Protein AF-A0A8H3VC50-F1 (afdb_monomer)

Solvent-accessible surface area (backbone atoms only — not comparable to full-atom values): 16256 Å² total; per-residue (Å²): 137,80,89,84,83,90,86,78,99,73,86,76,85,86,79,83,81,81,79,79,79,77,79,76,81,84,76,75,84,77,82,78,78,83,77,83,80,79,84,79,83,76,79,88,78,81,87,76,84,85,79,88,74,85,76,79,79,78,84,73,76,78,75,78,74,69,83,77,76,70,55,72,66,60,51,52,55,56,60,67,72,52,58,66,74,56,51,55,46,41,73,77,53,50,57,88,43,66,27,42,68,50,88,70,75,79,75,78,79,88,63,86,79,54,75,68,57,53,62,44,51,71,39,70,86,68,40,68,74,51,43,57,68,44,67,46,65,32,80,85,79,64,48,74,41,78,30,84,39,50,78,64,57,45,40,53,51,45,52,53,23,52,77,71,70,48,44,83,57,46,54,63,52,88,69,41,67,66,56,46,48,53,51,41,69,77,61,53,55,76,50,90,34,78,10,80,94,45,68,66,85,67,55,75,61,73,72,40,45,66,64,53,51,50,54,52,54,51,49,61,70,48,41,64,61,51,51,52,54,40,53,76,52,55,76,55,81,72,63,83,86,69,88,131

Radius of gyration: 37.79 Å; Cα contacts (8 Å, |Δi|>4): 128; chains: 1; bounding box: 73×120×92 Å

Structure (mmCIF, N/CA/C/O backbone):
data_AF-A0A8H3VC50-F1
#
_entry.id   AF-A0A8H3VC50-F1
#
loop_
_atom_site.group_PDB
_atom_site.id
_atom_site.type_symbol
_atom_site.label_atom_id
_atom_site.label_alt_id
_atom_site.label_comp_id
_atom_site.label_asym_id
_atom_site.label_entity_id
_atom_site.label_seq_id
_atom_site.pdbx_PDB_ins_code
_atom_site.Cartn_x
_atom_site.Cartn_y
_atom_site.Cartn_z
_atom_site.occupancy
_atom_site.B_iso_or_equiv
_atom_site.auth_seq_id
_atom_site.auth_comp_id
_atom_site.auth_asym_id
_atom_site.auth_atom_id
_atom_site.pdbx_PDB_model_num
ATOM 1 N N . MET A 1 1 ? -1.953 65.653 3.780 1.00 40.75 1 MET A N 1
ATOM 2 C CA . MET A 1 1 ? -2.531 65.619 2.421 1.00 40.75 1 MET A CA 1
ATOM 3 C C . MET A 1 1 ? -2.673 64.154 2.042 1.00 40.75 1 MET A C 1
ATOM 5 O O . MET A 1 1 ? -1.668 63.496 1.842 1.00 40.75 1 MET A O 1
ATOM 9 N N . SER A 1 2 ? -3.809 63.562 2.409 1.00 39.81 2 SER A N 1
ATOM 10 C CA . SER A 1 2 ? -4.943 63.260 1.506 1.00 39.81 2 SER A CA 1
ATOM 11 C C . SER A 1 2 ? -4.786 61.836 0.957 1.00 39.81 2 SER A C 1
ATOM 13 O O . SER A 1 2 ? -3.839 61.562 0.239 1.00 39.81 2 SER A O 1
ATOM 15 N N . ALA A 1 3 ? -5.513 60.873 1.539 1.00 37.19 3 ALA A N 1
ATOM 16 C CA . ALA A 1 3 ? -6.771 60.315 1.005 1.00 37.19 3 ALA A CA 1
ATOM 17 C C . ALA A 1 3 ? -6.497 59.430 -0.227 1.00 37.19 3 ALA A C 1
ATOM 19 O O . ALA A 1 3 ? -5.948 59.905 -1.208 1.00 37.19 3 ALA A O 1
ATOM 20 N N . ILE A 1 4 ? -6.715 58.112 -0.160 1.00 47.81 4 ILE A N 1
ATOM 21 C CA . ILE A 1 4 ? -7.950 57.399 -0.560 1.00 47.81 4 ILE A CA 1
ATOM 22 C C . ILE A 1 4 ? -7.932 56.045 0.196 1.00 47.81 4 ILE A C 1
ATOM 24 O O . ILE A 1 4 ? -6.969 55.296 0.079 1.00 47.81 4 ILE A O 1
ATOM 28 N N . ALA A 1 5 ? -8.793 55.742 1.173 1.00 42.47 5 ALA A N 1
ATOM 29 C CA . ALA A 1 5 ? -10.243 55.511 1.132 1.00 42.47 5 ALA A CA 1
ATOM 30 C C . ALA A 1 5 ? -10.679 54.263 0.325 1.00 42.47 5 ALA A C 1
ATOM 32 O O . ALA A 1 5 ? -10.792 54.289 -0.890 1.00 42.47 5 ALA A O 1
ATOM 33 N N . ALA A 1 6 ? -10.977 53.197 1.077 1.00 40.06 6 ALA A N 1
ATOM 34 C CA . ALA A 1 6 ? -12.159 52.338 0.948 1.00 40.06 6 ALA A CA 1
ATOM 35 C C . ALA A 1 6 ? -12.555 51.754 -0.430 1.00 40.06 6 ALA A C 1
ATOM 37 O O . ALA A 1 6 ? -13.295 52.364 -1.190 1.00 40.06 6 ALA A O 1
ATOM 38 N N . ALA A 1 7 ? -12.222 50.478 -0.638 1.00 44.47 7 ALA A N 1
ATOM 39 C CA . ALA A 1 7 ? -12.999 49.473 -1.380 1.00 44.47 7 ALA A CA 1
ATOM 40 C C . ALA A 1 7 ? -12.363 48.107 -1.044 1.00 44.47 7 ALA A C 1
ATOM 42 O O . ALA A 1 7 ? -11.148 48.001 -1.010 1.00 44.47 7 ALA A O 1
ATOM 43 N N . SER A 1 8 ? -13.022 47.000 -0.731 1.00 46.00 8 SER A N 1
ATOM 44 C CA . SER A 1 8 ? -14.422 46.627 -0.746 1.00 46.00 8 SER A CA 1
ATOM 45 C C . SER A 1 8 ? -14.549 45.462 0.246 1.00 46.00 8 SER A C 1
ATOM 47 O O . SER A 1 8 ? -13.957 44.399 0.053 1.00 46.00 8 SER A O 1
ATOM 49 N N . ARG A 1 9 ? -15.260 45.678 1.357 1.00 49.81 9 ARG A N 1
ATOM 50 C CA . ARG A 1 9 ? -15.757 44.601 2.221 1.00 49.81 9 ARG A CA 1
ATOM 51 C C . ARG A 1 9 ? -17.142 44.230 1.708 1.00 49.81 9 ARG A C 1
ATOM 53 O O . ARG A 1 9 ? -18.112 44.588 2.345 1.00 49.81 9 ARG A O 1
ATOM 60 N N . ASP A 1 10 ? -17.225 43.565 0.564 1.00 41.38 10 ASP A N 1
ATOM 61 C CA . ASP A 1 10 ? -18.475 42.963 0.093 1.00 41.38 10 ASP A CA 1
ATOM 62 C C . ASP A 1 10 ? -18.178 41.874 -0.942 1.00 41.38 10 ASP A C 1
ATOM 64 O O . ASP A 1 10 ? -18.295 42.044 -2.150 1.00 41.38 10 ASP A O 1
ATOM 68 N N . ALA A 1 11 ? -17.789 40.706 -0.436 1.00 40.88 11 ALA A N 1
ATOM 69 C CA . ALA A 1 11 ? -18.014 39.436 -1.120 1.00 40.88 11 ALA A CA 1
ATOM 70 C C . ALA A 1 11 ? -18.949 38.596 -0.243 1.00 40.88 11 ALA A C 1
ATOM 72 O O . ALA A 1 11 ? -18.628 37.509 0.244 1.00 40.88 11 ALA A O 1
ATOM 73 N N . LEU A 1 12 ? -20.124 39.168 0.019 1.00 42.44 12 LEU A N 1
ATOM 74 C CA . LEU A 1 12 ? -21.273 38.444 0.520 1.00 42.44 12 LEU A CA 1
ATOM 75 C C . LEU A 1 12 ? -21.670 37.376 -0.512 1.00 42.44 12 LEU A C 1
ATOM 77 O O . LEU A 1 12 ? -22.134 37.663 -1.607 1.00 42.44 12 LEU A O 1
ATOM 81 N N . ARG A 1 13 ? -21.592 36.124 -0.058 1.00 51.62 13 ARG A N 1
ATOM 82 C CA . ARG A 1 13 ? -22.785 35.274 0.029 1.00 51.62 13 ARG A CA 1
ATOM 83 C C . ARG A 1 13 ? -23.424 34.916 -1.320 1.00 51.62 13 ARG A C 1
ATOM 85 O O . ARG A 1 13 ? -24.539 35.329 -1.596 1.00 51.62 13 ARG A O 1
ATOM 92 N N . CYS A 1 14 ? -22.788 34.030 -2.083 1.00 46.25 14 CYS A N 1
ATOM 93 C CA . CYS A 1 14 ? -23.471 33.215 -3.096 1.00 46.25 14 CYS A CA 1
ATOM 94 C C . CYS A 1 14 ? -22.710 31.906 -3.349 1.00 46.25 14 CYS A C 1
ATOM 96 O O . CYS A 1 14 ? -21.930 31.806 -4.283 1.00 46.25 14 CYS A O 1
ATOM 98 N N . LEU A 1 15 ? -22.954 30.884 -2.527 1.00 44.03 15 LEU A N 1
ATOM 99 C CA . LEU A 1 15 ? -22.818 29.487 -2.946 1.00 44.03 15 LEU A CA 1
ATOM 100 C C . LEU A 1 15 ? -23.862 28.676 -2.181 1.00 44.03 15 LEU A C 1
ATOM 102 O O . LEU A 1 15 ? -23.751 28.395 -0.986 1.00 44.03 15 LEU A O 1
ATOM 106 N N . LYS A 1 16 ? -24.955 28.440 -2.905 1.00 45.12 16 LYS A N 1
ATOM 107 C CA . LYS A 1 16 ? -26.112 27.632 -2.543 1.00 45.12 16 LYS A CA 1
ATOM 108 C C . LYS A 1 16 ? -25.651 26.289 -1.975 1.00 45.12 16 LYS A C 1
ATOM 110 O O . LYS A 1 16 ? -24.885 25.562 -2.596 1.00 45.12 16 LYS A O 1
ATOM 115 N N . LYS A 1 17 ? -26.147 25.971 -0.779 1.00 43.62 17 LYS A N 1
ATOM 116 C CA . LYS A 1 17 ? -26.178 24.608 -0.252 1.00 43.62 17 LYS A CA 1
ATOM 117 C C . LYS A 1 17 ? -27.210 23.833 -1.062 1.00 43.62 17 LYS A C 1
ATOM 119 O O . LYS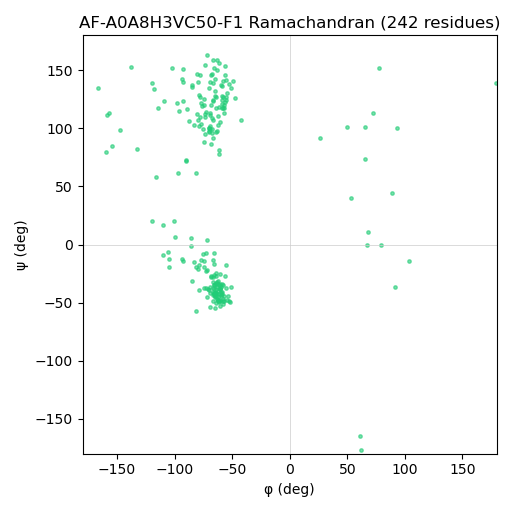 A 1 17 ? -28.405 23.953 -0.798 1.00 43.62 17 LYS A O 1
ATOM 124 N N . ASP A 1 18 ? -26.751 23.040 -2.019 1.00 46.09 18 ASP A N 1
ATOM 125 C CA . ASP A 1 18 ? -27.592 22.036 -2.655 1.00 46.09 18 ASP A CA 1
ATOM 126 C C . ASP A 1 18 ? -27.880 20.931 -1.636 1.00 46.09 18 ASP A C 1
ATOM 128 O O . ASP A 1 18 ? -27.046 20.081 -1.314 1.00 46.09 18 ASP A O 1
ATOM 132 N N . HIS A 1 19 ? -29.083 20.989 -1.070 1.00 47.38 19 HIS A N 1
ATOM 133 C CA . HIS A 1 19 ? -29.661 19.925 -0.269 1.00 47.38 19 HIS A CA 1
ATOM 134 C C . HIS A 1 19 ? -29.932 18.711 -1.168 1.00 47.38 19 HIS A C 1
ATOM 136 O O . HIS A 1 19 ? -31.009 18.569 -1.742 1.00 47.38 19 HIS A O 1
ATOM 142 N N . TRP A 1 20 ? -28.968 17.796 -1.257 1.00 43.03 20 TRP A N 1
ATOM 143 C CA . TRP A 1 20 ? -29.220 16.449 -1.760 1.00 43.03 20 TRP A CA 1
ATOM 144 C C . TRP A 1 20 ? -30.061 15.689 -0.731 1.00 43.03 20 TRP A C 1
ATOM 146 O O . TRP A 1 20 ? -29.560 15.144 0.253 1.00 43.03 20 TRP A O 1
ATOM 156 N N . THR A 1 21 ? -31.374 15.672 -0.946 1.00 49.09 21 THR A N 1
ATOM 157 C CA . THR A 1 21 ? -32.287 14.772 -0.243 1.00 49.09 21 THR A CA 1
ATOM 158 C C . THR A 1 21 ? -32.095 13.362 -0.795 1.00 49.09 21 THR A C 1
ATOM 160 O O . THR A 1 21 ? -32.673 12.967 -1.803 1.00 49.09 21 THR A O 1
ATOM 163 N N . VAL A 1 22 ? -31.258 12.571 -0.123 1.00 49.50 22 VAL A N 1
ATOM 164 C CA . VAL A 1 22 ? -31.191 11.125 -0.354 1.00 49.50 22 VAL A CA 1
ATOM 165 C C . VAL A 1 22 ? -32.509 10.523 0.134 1.00 49.50 22 VAL A C 1
ATOM 167 O O . VAL A 1 22 ? -32.715 10.321 1.333 1.00 49.50 22 VAL A O 1
ATOM 170 N N . ARG A 1 23 ? -33.428 10.258 -0.801 1.00 47.03 23 ARG A N 1
ATOM 171 C CA . ARG A 1 23 ? -34.587 9.393 -0.564 1.00 47.03 23 ARG A CA 1
ATOM 172 C C . ARG A 1 23 ? -34.060 8.031 -0.108 1.00 47.03 23 ARG A C 1
ATOM 174 O O . ARG A 1 23 ? -33.383 7.339 -0.863 1.00 47.03 23 ARG A O 1
ATOM 181 N N . LYS A 1 24 ? -34.333 7.664 1.145 1.00 48.34 24 LYS A N 1
ATOM 182 C CA . LYS A 1 24 ? -34.040 6.324 1.664 1.00 48.34 24 LYS A CA 1
ATOM 183 C C . LYS A 1 24 ? -34.890 5.3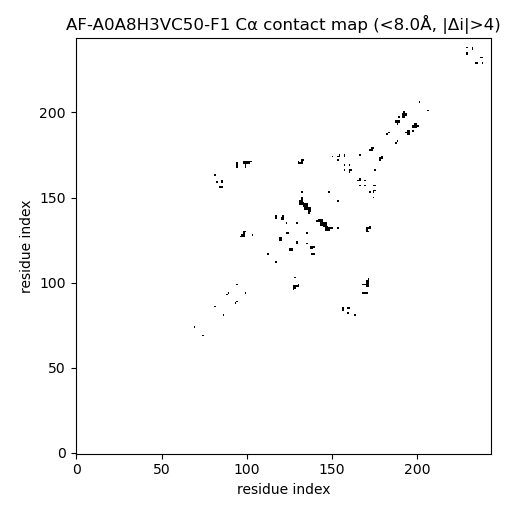10 0.885 1.00 48.34 24 LYS A C 1
ATOM 185 O O . LYS A 1 24 ? -36.105 5.499 0.840 1.00 48.34 24 LYS A O 1
ATOM 190 N N . PRO A 1 25 ? -34.313 4.249 0.297 1.00 53.97 25 PRO A N 1
ATOM 191 C CA . PRO A 1 25 ? -35.119 3.157 -0.223 1.00 53.97 25 PRO A CA 1
ATOM 192 C C . PRO A 1 25 ? -35.832 2.465 0.945 1.00 53.97 25 PRO A C 1
ATOM 194 O O . PRO A 1 25 ? -35.207 2.093 1.942 1.00 53.97 25 PRO A O 1
ATOM 197 N N . VAL A 1 26 ? -37.151 2.319 0.826 1.00 55.25 26 VAL A N 1
ATOM 198 C CA . VAL A 1 26 ? -37.963 1.469 1.699 1.00 55.25 26 VAL A CA 1
ATOM 199 C C . VAL A 1 26 ? -37.585 0.026 1.375 1.00 55.25 26 VAL A C 1
ATOM 201 O O . VAL A 1 26 ? -37.999 -0.528 0.362 1.00 55.25 26 VAL A O 1
ATOM 204 N N . ILE A 1 27 ? -36.725 -0.561 2.203 1.00 51.16 27 ILE A N 1
ATOM 205 C CA . ILE A 1 27 ? -36.380 -1.979 2.126 1.00 51.16 27 ILE A CA 1
ATOM 206 C C . ILE A 1 27 ? -37.534 -2.741 2.782 1.00 51.16 27 ILE A C 1
ATOM 208 O O . ILE A 1 27 ? -37.650 -2.764 4.008 1.00 51.16 27 ILE A O 1
ATOM 212 N N . SER A 1 28 ? -38.405 -3.332 1.962 1.00 56.00 28 SER A N 1
ATOM 213 C CA . SER A 1 28 ? -39.367 -4.340 2.420 1.00 56.00 28 SER A CA 1
ATOM 214 C C . SER A 1 28 ? -38.616 -5.518 3.054 1.00 56.00 28 SER A C 1
ATOM 216 O O . SER A 1 28 ? -37.617 -5.971 2.484 1.00 56.00 28 SER A O 1
ATOM 218 N N . PRO A 1 29 ? -39.068 -6.056 4.199 1.00 51.53 29 PRO A N 1
ATOM 219 C CA . PRO A 1 29 ? -38.459 -7.239 4.785 1.00 51.53 29 PRO A CA 1
ATOM 220 C C . PRO A 1 29 ? -38.730 -8.445 3.879 1.00 51.53 29 PRO A C 1
ATOM 222 O O . PRO A 1 29 ? -39.854 -8.938 3.785 1.00 51.53 29 PRO A O 1
ATOM 225 N N . ALA A 1 30 ? -37.684 -8.921 3.201 1.00 49.44 30 ALA A N 1
ATOM 226 C CA . ALA A 1 30 ? -37.704 -10.216 2.540 1.00 49.44 30 ALA A CA 1
ATOM 227 C C . ALA A 1 30 ? -38.013 -11.294 3.588 1.00 49.44 30 ALA A C 1
ATOM 229 O O . ALA A 1 30 ? -37.379 -11.369 4.641 1.00 49.44 30 ALA A O 1
ATOM 230 N N . ARG A 1 31 ? -39.026 -12.106 3.302 1.00 49.44 31 ARG A N 1
ATOM 231 C CA . ARG A 1 31 ? -39.483 -13.221 4.125 1.00 49.44 31 ARG A CA 1
ATOM 232 C C . ARG A 1 31 ? -38.474 -14.365 3.960 1.00 49.44 31 ARG A C 1
ATOM 234 O O . ARG A 1 31 ? -38.494 -15.061 2.952 1.00 49.44 31 ARG A O 1
ATOM 241 N N . TRP A 1 32 ? -37.556 -14.530 4.911 1.00 43.19 32 TRP A N 1
ATOM 242 C CA . TRP A 1 32 ? -36.643 -15.676 4.929 1.00 43.19 32 TRP A CA 1
ATOM 243 C C . TRP A 1 32 ? -37.409 -16.896 5.440 1.00 43.19 32 TRP A C 1
ATOM 245 O O . TRP A 1 32 ? -37.686 -17.016 6.630 1.00 43.19 32 TRP A O 1
ATOM 255 N N . THR A 1 33 ? -37.783 -17.799 4.537 1.00 57.97 33 THR A N 1
ATOM 256 C CA . THR A 1 33 ? -38.213 -19.148 4.909 1.00 57.97 33 THR A CA 1
ATOM 257 C C . THR A 1 33 ? -37.006 -19.904 5.452 1.00 57.97 33 THR A C 1
ATOM 259 O O . THR A 1 33 ? -36.002 -20.063 4.754 1.00 57.97 33 THR A O 1
ATOM 262 N N . ALA A 1 34 ? -37.100 -20.348 6.704 1.00 45.16 34 ALA A N 1
ATOM 263 C CA . ALA A 1 34 ? -36.104 -21.181 7.356 1.00 45.16 34 ALA A CA 1
ATOM 264 C C . ALA A 1 34 ? -35.868 -22.466 6.543 1.00 45.16 34 ALA A C 1
ATOM 266 O O . ALA A 1 34 ? -36.777 -23.277 6.376 1.00 45.16 34 ALA A O 1
ATOM 267 N N . ARG A 1 35 ? -34.644 -22.664 6.040 1.00 48.56 35 ARG A N 1
ATOM 268 C CA . ARG A 1 35 ? -34.173 -24.000 5.660 1.00 48.56 35 ARG A CA 1
ATOM 269 C C . ARG A 1 35 ? -33.720 -24.699 6.934 1.00 48.56 35 ARG A C 1
ATOM 271 O O . ARG A 1 35 ? -32.735 -24.285 7.541 1.00 48.56 35 ARG A O 1
ATOM 278 N N . SER A 1 36 ? -34.451 -25.739 7.324 1.00 46.19 36 SER A N 1
ATOM 279 C CA . SER A 1 36 ? -34.016 -26.705 8.329 1.00 46.19 36 SER A CA 1
ATOM 280 C C . SER A 1 36 ? -32.687 -27.324 7.904 1.00 46.19 36 SER A C 1
ATOM 282 O O . SER A 1 36 ? -32.584 -27.942 6.847 1.00 46.19 36 SER A O 1
ATOM 284 N N . ILE A 1 37 ? -31.670 -27.149 8.739 1.00 44.84 37 ILE A N 1
ATOM 285 C CA . ILE A 1 37 ? -30.430 -27.919 8.693 1.00 44.84 37 ILE A CA 1
ATOM 286 C C . ILE A 1 37 ? -30.704 -29.262 9.368 1.00 44.84 37 ILE A C 1
ATOM 288 O O . ILE A 1 37 ? -30.889 -29.329 10.580 1.00 44.84 37 ILE A O 1
ATOM 292 N N . ALA A 1 38 ? -30.785 -30.323 8.569 1.00 39.88 38 ALA A N 1
ATOM 293 C CA . ALA A 1 38 ? -30.823 -31.687 9.071 1.00 39.88 38 ALA A CA 1
ATOM 294 C C . ALA A 1 38 ? -29.427 -32.062 9.593 1.00 39.88 38 ALA A C 1
ATOM 296 O O . ALA A 1 38 ? -28.464 -32.145 8.831 1.00 39.88 38 ALA A O 1
ATOM 297 N N . THR A 1 39 ? -29.318 -32.273 10.902 1.00 46.12 39 THR A N 1
ATOM 298 C CA . THR A 1 39 ? -28.149 -32.873 11.545 1.00 46.12 39 THR A CA 1
ATOM 299 C C . THR A 1 39 ? -28.097 -34.351 11.166 1.00 46.12 39 THR A C 1
ATOM 301 O O . THR A 1 39 ? -28.834 -35.162 11.717 1.00 46.12 39 THR A O 1
ATOM 304 N N . THR A 1 40 ? -27.251 -34.707 10.199 1.00 48.53 40 THR A N 1
ATOM 305 C CA . THR A 1 40 ? -26.889 -36.109 9.952 1.00 48.53 40 THR A CA 1
ATOM 306 C C . THR A 1 40 ? -25.772 -36.486 10.916 1.00 48.53 40 THR A C 1
ATOM 308 O O . THR A 1 40 ? -24.621 -36.087 10.748 1.00 48.53 40 THR A O 1
ATOM 311 N N . THR A 1 41 ? -26.145 -37.221 11.958 1.00 49.09 41 THR A N 1
ATOM 312 C CA . THR A 1 41 ? -25.237 -37.950 12.845 1.00 49.09 41 THR A CA 1
ATOM 313 C C . THR A 1 41 ? -24.632 -39.110 12.058 1.00 49.09 41 THR A C 1
ATOM 315 O O . THR A 1 41 ? -25.350 -40.027 11.665 1.00 49.09 41 THR A O 1
ATOM 318 N N . LEU A 1 42 ? -23.324 -39.064 11.805 1.00 56.19 42 LEU A N 1
ATOM 319 C CA . LEU A 1 42 ? -22.575 -40.189 11.244 1.00 56.19 42 LEU A CA 1
ATOM 320 C C . LEU A 1 42 ? -22.139 -41.138 12.377 1.00 56.19 42 LEU A C 1
ATOM 322 O O . LEU A 1 42 ? -21.690 -40.649 13.418 1.00 56.19 42 LEU A O 1
ATOM 326 N N . PRO A 1 43 ? -22.255 -42.467 12.204 1.00 66.12 43 PRO A N 1
ATOM 327 C CA . PRO A 1 43 ? -21.762 -43.437 13.176 1.00 66.12 43 PRO A CA 1
ATOM 328 C C . PRO A 1 43 ? -20.222 -43.537 13.155 1.00 66.12 43 PRO A C 1
ATOM 330 O O . PRO A 1 43 ? -19.599 -43.263 12.125 1.00 66.12 43 PRO A O 1
ATOM 333 N N . PRO A 1 44 ? -19.592 -43.945 14.273 1.00 53.66 44 PRO A N 1
ATOM 334 C CA . PRO A 1 44 ? -18.149 -44.131 14.351 1.00 53.66 44 PRO A CA 1
ATOM 335 C C . PRO A 1 44 ? -17.738 -45.405 13.599 1.00 53.66 44 PRO A C 1
ATOM 337 O O . PRO A 1 44 ? -18.076 -46.514 14.002 1.00 53.66 44 PRO A O 1
ATOM 340 N N . SER A 1 45 ? -17.013 -45.229 12.494 1.00 51.94 45 SER A N 1
ATOM 341 C CA . SER A 1 45 ? -16.378 -46.316 11.746 1.00 51.94 45 SER A CA 1
ATOM 342 C C . SER A 1 45 ? -15.151 -46.819 12.499 1.00 51.94 45 SER A C 1
ATOM 344 O O . SER A 1 45 ? -14.241 -46.052 12.811 1.00 51.94 45 SER A O 1
ATOM 346 N N . GLU A 1 46 ? -15.151 -48.122 12.751 1.00 47.59 46 GLU A N 1
ATOM 347 C CA . GLU A 1 46 ? -14.098 -48.910 13.376 1.00 47.59 46 GLU A CA 1
ATOM 348 C C . GLU A 1 46 ? -12.726 -48.696 12.723 1.00 47.59 46 GLU A C 1
ATOM 350 O O . GLU A 1 46 ? -12.565 -48.713 11.502 1.00 47.59 46 GLU A O 1
ATOM 355 N N . PHE A 1 47 ? -11.721 -48.524 13.577 1.00 48.50 47 PHE A N 1
ATOM 356 C CA . PHE A 1 47 ? -10.309 -48.525 13.225 1.00 48.50 47 PHE A CA 1
ATOM 357 C C . PHE A 1 47 ? -9.871 -49.986 13.044 1.00 48.50 47 PHE A C 1
ATOM 359 O O . PHE A 1 47 ? -9.787 -50.726 14.025 1.00 48.50 47 PHE A O 1
ATOM 366 N N . ARG A 1 48 ? -9.597 -50.417 11.805 1.00 49.66 48 ARG A N 1
ATOM 367 C CA . ARG A 1 48 ? -8.897 -51.686 11.541 1.00 49.66 48 ARG A CA 1
ATOM 368 C C . ARG A 1 48 ? -7.384 -51.456 11.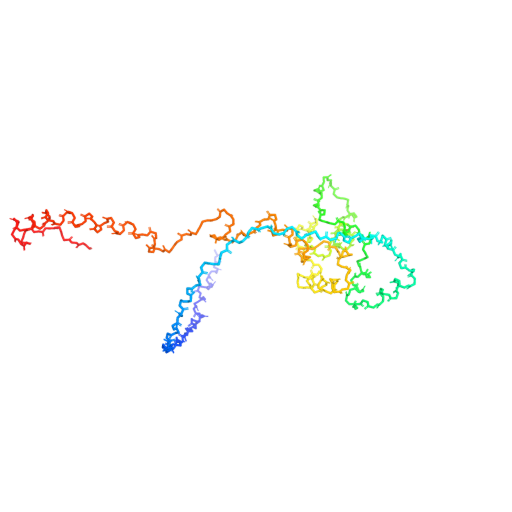427 1.00 49.66 48 ARG A C 1
ATOM 370 O O . ARG A 1 48 ? -6.979 -50.456 10.830 1.00 49.66 48 ARG A O 1
ATOM 377 N N . PRO A 1 49 ? -6.545 -52.355 11.972 1.00 51.56 49 PRO A N 1
ATOM 378 C CA . PRO A 1 49 ? -5.101 -52.194 11.981 1.00 51.56 49 PRO A CA 1
ATOM 379 C C . PRO A 1 49 ? -4.462 -52.708 10.681 1.00 51.56 49 PRO A C 1
ATOM 381 O O . PRO A 1 49 ? -4.801 -53.780 10.195 1.00 51.56 49 PRO A O 1
ATOM 384 N N . HIS A 1 50 ? -3.536 -51.901 10.160 1.00 53.66 50 HIS A N 1
ATOM 385 C CA . HIS A 1 50 ? -2.326 -52.226 9.387 1.00 53.66 50 HIS A CA 1
ATOM 386 C C . HIS A 1 50 ? -2.323 -53.540 8.576 1.00 53.66 50 HIS A C 1
ATOM 388 O O . HIS A 1 50 ? -1.827 -54.567 9.033 1.00 53.66 50 HIS A O 1
ATOM 394 N N . GLU A 1 51 ? -2.738 -53.452 7.311 1.00 43.25 51 GLU A N 1
ATOM 395 C CA . GLU A 1 51 ? -2.199 -54.306 6.250 1.00 43.25 51 GLU A CA 1
ATOM 396 C C . GLU A 1 51 ? -1.090 -53.541 5.522 1.00 43.25 51 GLU A C 1
ATOM 398 O O . GLU A 1 51 ? -1.296 -52.492 4.909 1.00 43.25 51 GLU A O 1
ATOM 403 N N . SER A 1 52 ? 0.122 -54.063 5.656 1.00 54.41 52 SER A N 1
ATOM 404 C CA . SER A 1 52 ? 1.322 -53.659 4.939 1.00 54.41 52 SER A CA 1
ATOM 405 C C . SER A 1 52 ? 1.156 -53.913 3.439 1.00 54.41 52 SER A C 1
ATOM 407 O O . SER A 1 52 ? 1.378 -55.026 2.964 1.00 54.41 52 SER A O 1
ATOM 409 N N . VAL A 1 53 ? 0.794 -52.873 2.688 1.00 46.41 53 VAL A N 1
ATOM 410 C CA . VAL A 1 53 ? 0.916 -52.861 1.228 1.00 46.41 53 VAL A CA 1
ATOM 411 C C . VAL A 1 53 ? 2.319 -52.372 0.890 1.00 46.41 53 VAL A C 1
ATOM 413 O O . VAL A 1 53 ? 2.640 -51.193 1.033 1.00 46.41 53 VAL A O 1
ATOM 416 N N . SER A 1 54 ? 3.170 -53.300 0.464 1.00 54.16 54 SER A N 1
ATOM 417 C CA . SER A 1 54 ? 4.441 -53.005 -0.189 1.00 54.16 54 SER A CA 1
ATOM 418 C C . SER A 1 54 ? 4.163 -52.250 -1.490 1.00 54.16 54 SER A C 1
ATOM 420 O O . SER A 1 54 ? 3.745 -52.841 -2.482 1.00 54.16 54 SER A O 1
ATOM 422 N N . ILE A 1 55 ? 4.365 -50.934 -1.475 1.00 55.72 55 ILE A N 1
ATOM 423 C CA . ILE A 1 55 ? 4.350 -50.093 -2.675 1.00 55.72 55 ILE A CA 1
ATOM 424 C C . ILE A 1 55 ? 5.694 -50.305 -3.389 1.00 55.72 55 ILE A C 1
ATOM 426 O O . ILE A 1 55 ? 6.734 -50.048 -2.775 1.00 55.72 55 ILE A O 1
ATOM 430 N N . PRO A 1 56 ? 5.726 -50.758 -4.654 1.00 51.62 56 PRO A N 1
ATOM 431 C CA . PRO A 1 56 ? 6.950 -50.742 -5.441 1.00 51.62 56 PRO A CA 1
ATOM 432 C C . PRO A 1 56 ? 7.340 -49.286 -5.701 1.00 51.62 56 PRO A C 1
ATOM 434 O O . PRO A 1 56 ? 6.538 -48.520 -6.238 1.00 51.62 56 PRO A O 1
ATOM 437 N N . LEU A 1 57 ? 8.559 -48.902 -5.311 1.00 47.06 57 LEU A N 1
ATOM 438 C CA . LEU A 1 57 ? 9.170 -47.651 -5.753 1.00 47.06 57 LEU A CA 1
ATOM 439 C C . LEU A 1 57 ? 9.172 -47.623 -7.289 1.00 47.06 57 LEU A C 1
ATOM 441 O O . LEU A 1 57 ? 9.774 -48.514 -7.894 1.00 47.06 57 LEU A O 1
ATOM 445 N N . PRO A 1 58 ? 8.595 -46.602 -7.939 1.00 50.31 58 PRO A N 1
ATOM 446 C CA . PRO A 1 58 ? 9.040 -46.258 -9.269 1.00 50.31 58 PRO A CA 1
ATOM 447 C C . PRO A 1 58 ? 10.399 -45.566 -9.113 1.00 50.31 58 PRO A C 1
ATOM 449 O O . PRO A 1 58 ? 10.494 -44.449 -8.602 1.00 50.31 58 PRO A O 1
ATOM 452 N N . GLU A 1 59 ? 11.466 -46.248 -9.529 1.00 60.34 59 GLU A N 1
ATOM 453 C CA . GLU A 1 59 ? 12.699 -45.586 -9.954 1.00 60.34 59 GLU A CA 1
ATOM 454 C C . GLU A 1 59 ? 12.361 -44.716 -11.170 1.00 60.34 59 GLU A C 1
ATOM 456 O O . GLU A 1 59 ? 12.548 -45.102 -12.325 1.00 60.34 59 GLU A O 1
ATOM 461 N N . GLU A 1 60 ? 11.817 -43.526 -10.920 1.00 50.81 60 GLU A N 1
ATOM 462 C CA . GLU A 1 60 ? 11.782 -42.487 -11.934 1.00 50.81 60 GLU A CA 1
ATOM 463 C C . GLU A 1 60 ? 13.214 -42.005 -12.135 1.00 50.81 60 GLU A C 1
ATOM 465 O O . GLU A 1 60 ? 13.762 -41.202 -11.377 1.00 50.81 60 GLU A O 1
ATOM 470 N N . ARG A 1 61 ? 13.832 -42.558 -13.183 1.00 45.75 61 ARG A N 1
ATOM 471 C CA . ARG A 1 61 ? 14.959 -41.954 -13.881 1.00 45.75 61 ARG A CA 1
ATOM 472 C C . ARG A 1 61 ? 14.672 -40.469 -14.042 1.00 45.75 61 ARG A C 1
ATOM 474 O O . ARG A 1 61 ? 13.862 -40.065 -14.872 1.00 45.75 61 ARG A O 1
ATOM 481 N N . ILE A 1 62 ? 15.387 -39.665 -13.272 1.00 53.31 62 ILE A N 1
ATOM 482 C CA . ILE A 1 62 ? 15.553 -38.250 -13.552 1.00 53.31 62 ILE A CA 1
ATOM 483 C C . ILE A 1 62 ? 16.412 -38.204 -14.818 1.00 53.31 62 ILE A C 1
ATOM 485 O O . ILE A 1 62 ? 17.641 -38.189 -14.762 1.00 53.31 62 ILE A O 1
ATOM 489 N N . GLU A 1 63 ? 15.768 -38.273 -15.982 1.00 42.56 63 GLU A N 1
ATOM 490 C CA . GLU A 1 63 ? 16.389 -37.825 -17.216 1.00 42.56 63 GLU A CA 1
ATOM 491 C C . GLU A 1 63 ? 16.610 -36.327 -17.054 1.00 42.56 63 GLU A C 1
ATOM 493 O O . GLU A 1 63 ? 15.715 -35.501 -17.218 1.00 42.56 63 GLU A O 1
ATOM 498 N N . THR A 1 64 ? 17.829 -35.982 -16.657 1.00 50.72 64 THR A N 1
ATOM 499 C CA . THR A 1 64 ? 18.377 -34.638 -16.755 1.00 50.72 64 THR A CA 1
ATOM 500 C C . THR A 1 64 ? 18.418 -34.265 -18.238 1.00 50.72 64 THR A C 1
ATOM 502 O O . THR A 1 64 ? 19.463 -34.331 -18.883 1.00 50.72 64 THR A O 1
ATOM 505 N N . THR A 1 65 ? 17.277 -33.892 -18.820 1.00 50.25 65 THR A N 1
ATOM 506 C CA . THR A 1 65 ? 17.249 -33.154 -20.079 1.00 50.25 65 THR A CA 1
ATOM 507 C C . THR A 1 65 ? 17.834 -31.782 -19.788 1.00 50.25 65 THR A C 1
ATOM 509 O O . THR A 1 65 ? 17.164 -30.891 -19.264 1.00 50.25 65 THR A O 1
ATOM 512 N N . LEU A 1 66 ? 19.129 -31.646 -20.068 1.00 51.41 66 LEU A N 1
ATOM 513 C CA . LEU A 1 66 ? 19.834 -30.372 -20.103 1.00 51.41 66 LEU A CA 1
ATOM 514 C C . LEU A 1 66 ? 19.032 -29.376 -20.961 1.00 51.41 66 LEU A C 1
ATOM 516 O O . LEU A 1 66 ? 18.486 -29.776 -21.994 1.00 51.41 66 LEU A O 1
ATOM 520 N N . PRO A 1 67 ? 18.952 -28.090 -20.575 1.00 56.78 67 PRO A N 1
ATOM 521 C CA . PRO A 1 67 ? 18.257 -27.093 -21.373 1.00 56.78 67 PRO A CA 1
ATOM 522 C C . PRO A 1 67 ? 18.960 -26.981 -22.727 1.00 56.78 67 PRO A C 1
ATOM 524 O O . PRO A 1 67 ? 20.088 -26.495 -22.818 1.00 56.78 67 PRO A O 1
ATOM 527 N N . VAL A 1 68 ? 18.298 -27.446 -23.786 1.00 60.03 68 VAL A N 1
ATOM 528 C CA . VAL A 1 68 ? 18.722 -27.182 -25.159 1.00 60.03 68 VAL A CA 1
ATOM 529 C C . VAL A 1 68 ? 18.679 -25.669 -25.330 1.00 60.03 68 VAL A C 1
ATOM 531 O O . VAL A 1 68 ? 17.604 -25.072 -25.382 1.0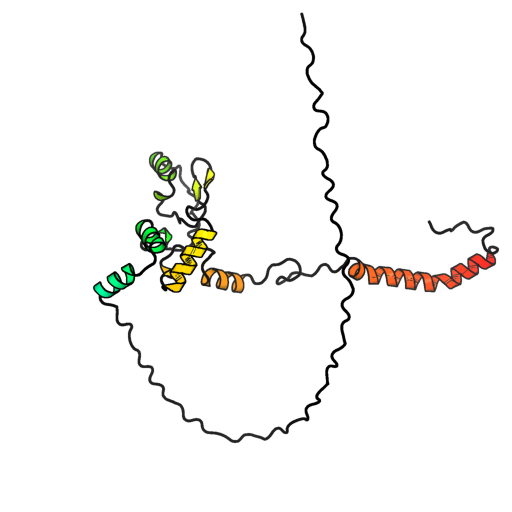0 60.03 68 VAL A O 1
ATOM 534 N N . SER A 1 69 ? 19.854 -25.039 -25.347 1.00 61.78 69 SER A N 1
ATOM 535 C CA . SER A 1 69 ? 19.978 -23.618 -25.653 1.00 61.78 69 SER A CA 1
ATOM 536 C C . SER A 1 69 ? 19.370 -23.397 -27.041 1.00 61.78 69 SER A C 1
ATOM 538 O O . SER A 1 69 ? 19.848 -24.014 -28.001 1.00 61.78 69 SER A O 1
ATOM 540 N N . PRO A 1 70 ? 18.292 -22.605 -27.177 1.00 69.62 70 PRO A N 1
ATOM 541 C CA . PRO A 1 70 ? 17.665 -22.398 -28.471 1.00 69.62 70 PRO A CA 1
ATOM 542 C C . PRO A 1 70 ? 18.689 -21.791 -29.432 1.00 69.62 70 PRO A C 1
ATOM 544 O O . PRO A 1 70 ? 19.444 -20.886 -29.071 1.00 69.62 70 PRO A O 1
ATOM 547 N N . SER A 1 71 ? 18.707 -22.287 -30.671 1.00 78.56 71 SER A N 1
ATOM 548 C CA . SER A 1 71 ? 19.526 -21.706 -31.737 1.00 78.56 71 SER A CA 1
ATOM 549 C C . SER A 1 71 ? 19.238 -20.205 -31.843 1.00 78.56 71 SER A C 1
ATOM 551 O O . SER A 1 71 ? 18.077 -19.791 -31.768 1.00 78.56 71 SER A O 1
ATOM 553 N N . SER A 1 72 ? 20.267 -19.378 -32.029 1.00 79.88 72 SER A N 1
ATOM 554 C CA . SER A 1 72 ? 20.152 -17.910 -32.015 1.00 79.88 72 SER A CA 1
ATOM 555 C C . SER A 1 72 ? 19.044 -17.385 -32.939 1.00 79.88 72 SER A C 1
ATOM 557 O O . SER A 1 72 ? 18.315 -16.466 -32.571 1.00 79.88 72 SER A O 1
ATOM 559 N N . HIS A 1 73 ? 18.852 -18.019 -34.099 1.00 81.81 73 HIS A N 1
ATOM 560 C CA . HIS A 1 73 ? 17.780 -17.700 -35.042 1.00 81.81 73 HIS A CA 1
ATOM 561 C C . HIS A 1 73 ? 16.380 -17.917 -34.449 1.00 81.81 73 HIS A C 1
ATOM 563 O O . HIS A 1 73 ? 15.537 -17.024 -34.506 1.00 81.81 73 HIS A O 1
ATOM 569 N N . THR A 1 74 ? 16.155 -19.067 -33.807 1.00 88.56 74 THR A N 1
ATOM 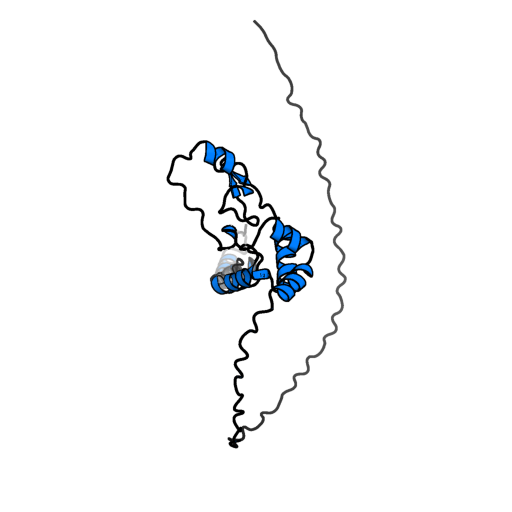570 C CA . THR A 1 74 ? 14.869 -19.398 -33.168 1.00 88.56 74 THR A CA 1
ATOM 571 C C . THR A 1 74 ? 14.538 -18.434 -32.030 1.00 88.56 74 THR A C 1
ATOM 573 O O . THR A 1 74 ? 13.395 -18.005 -31.891 1.00 88.56 74 THR A O 1
ATOM 576 N N . ALA A 1 75 ? 15.542 -17.996 -31.264 1.00 86.88 75 ALA A N 1
ATOM 577 C CA . ALA A 1 75 ? 15.357 -16.990 -30.222 1.00 86.88 75 ALA A CA 1
ATOM 578 C C . ALA A 1 75 ? 14.954 -15.620 -30.800 1.00 86.88 75 ALA A C 1
ATOM 580 O O . ALA A 1 75 ? 14.099 -14.935 -30.238 1.00 86.88 75 ALA A O 1
ATOM 581 N N . ILE A 1 76 ? 15.527 -15.229 -31.944 1.00 88.81 76 ILE A N 1
ATOM 582 C CA . ILE A 1 76 ? 15.166 -13.992 -32.650 1.00 88.81 76 ILE A CA 1
ATOM 583 C C . ILE A 1 76 ? 13.726 -14.064 -33.178 1.00 88.81 76 ILE A C 1
ATOM 585 O O . ILE A 1 76 ? 12.985 -13.087 -33.064 1.00 88.81 76 ILE A O 1
ATOM 589 N N . GLU A 1 77 ? 13.310 -15.200 -33.738 1.00 90.69 77 GLU A N 1
ATOM 590 C CA . GLU A 1 77 ? 11.938 -15.415 -34.212 1.00 90.69 77 GLU A CA 1
ATOM 591 C C . GLU A 1 77 ? 10.930 -15.358 -33.069 1.00 90.69 77 GLU A C 1
ATOM 593 O O . GLU A 1 77 ? 9.959 -14.607 -33.156 1.00 90.69 77 GLU A O 1
ATOM 598 N N . LEU A 1 78 ? 11.208 -16.048 -31.959 1.00 90.12 78 LEU A N 1
ATOM 599 C CA . LEU A 1 78 ? 10.406 -15.949 -30.741 1.00 90.12 78 LEU A CA 1
ATOM 600 C C . LEU A 1 78 ? 10.336 -14.501 -30.247 1.00 90.12 78 LEU A C 1
ATOM 602 O O . LEU A 1 78 ? 9.249 -14.005 -29.958 1.00 90.12 78 LEU A O 1
ATOM 606 N N . GLY A 1 79 ? 11.462 -13.785 -30.244 1.00 88.25 79 GLY A N 1
ATOM 607 C CA . GLY A 1 79 ? 11.528 -12.368 -29.892 1.00 88.25 79 GLY A CA 1
ATOM 608 C C . GLY A 1 79 ? 10.588 -11.483 -30.721 1.00 88.25 79 GLY A C 1
ATOM 609 O O . GLY A 1 79 ? 9.964 -10.564 -30.194 1.00 88.25 79 GLY A O 1
ATOM 610 N N . LYS A 1 80 ? 10.424 -11.774 -32.014 1.00 90.25 80 LYS A N 1
ATOM 611 C CA . LYS A 1 80 ? 9.527 -11.019 -32.904 1.00 90.25 80 LYS A CA 1
ATOM 612 C C . LYS A 1 80 ? 8.042 -11.271 -32.620 1.00 90.25 80 LYS A C 1
ATOM 614 O O . LYS A 1 80 ? 7.226 -10.418 -32.954 1.00 90.25 80 LYS A O 1
ATOM 619 N N . THR A 1 81 ? 7.684 -12.389 -31.981 1.00 93.75 81 THR A N 1
ATOM 620 C CA . THR A 1 81 ? 6.284 -12.714 -31.628 1.00 93.75 81 THR A CA 1
ATOM 621 C C . THR A 1 81 ? 5.742 -11.916 -30.435 1.00 93.75 81 THR A C 1
ATOM 623 O O . THR A 1 81 ? 4.545 -11.977 -30.139 1.00 93.75 81 THR A O 1
ATOM 626 N N . LEU A 1 82 ? 6.595 -11.150 -29.741 1.00 94.12 82 LEU A N 1
ATOM 627 C CA . LEU A 1 82 ? 6.179 -10.358 -28.588 1.00 94.12 82 LEU A CA 1
ATOM 628 C C . LEU A 1 82 ? 5.197 -9.233 -28.970 1.00 94.12 82 LEU A C 1
ATOM 630 O O . LEU A 1 82 ? 5.280 -8.650 -30.052 1.00 94.12 82 LEU A O 1
ATOM 634 N N . PRO A 1 83 ? 4.314 -8.823 -28.038 1.00 95.75 83 PRO A N 1
ATOM 635 C CA . PRO A 1 83 ? 3.450 -7.667 -28.223 1.00 95.75 83 PRO A CA 1
ATOM 636 C C . PRO A 1 83 ? 4.250 -6.400 -28.565 1.00 95.75 83 PRO A C 1
ATOM 638 O O . PRO A 1 83 ? 5.263 -6.130 -27.907 1.00 95.75 83 PRO A O 1
ATOM 641 N N . PRO A 1 84 ? 3.750 -5.532 -29.467 1.00 95.25 84 PRO A N 1
ATOM 642 C CA . PRO A 1 84 ? 4.469 -4.330 -29.901 1.00 95.25 84 PRO A CA 1
ATOM 643 C C . PRO A 1 84 ? 4.801 -3.401 -28.730 1.00 95.25 84 PRO A C 1
ATOM 645 O O . PRO A 1 84 ? 5.881 -2.829 -28.673 1.00 95.25 84 PRO A O 1
ATOM 648 N N . THR A 1 85 ? 3.931 -3.340 -27.716 1.00 95.50 85 THR A N 1
ATOM 649 C CA . THR A 1 85 ? 4.182 -2.543 -26.505 1.00 95.50 85 THR A CA 1
ATOM 650 C C . THR A 1 85 ? 5.397 -3.013 -25.702 1.00 95.50 85 THR A C 1
ATOM 652 O O . THR A 1 85 ? 6.028 -2.201 -25.035 1.00 95.50 85 THR A O 1
ATOM 655 N N . LEU A 1 86 ? 5.688 -4.321 -25.701 1.00 94.88 86 LEU A N 1
ATOM 656 C CA . LEU A 1 86 ? 6.876 -4.862 -25.035 1.00 94.88 86 LEU A CA 1
ATOM 657 C C . LEU A 1 86 ? 8.118 -4.650 -25.900 1.00 94.88 86 LEU A C 1
ATOM 659 O O . LEU A 1 86 ? 9.154 -4.263 -25.371 1.00 94.88 86 LEU A O 1
ATOM 663 N N . LEU A 1 87 ? 7.998 -4.807 -27.219 1.00 94.25 87 LEU A N 1
ATOM 664 C CA . LEU A 1 87 ? 9.084 -4.511 -28.153 1.00 94.25 87 LEU A CA 1
ATOM 665 C C . LEU A 1 87 ? 9.511 -3.041 -28.084 1.00 94.25 87 LEU A C 1
ATOM 667 O O . LEU A 1 87 ? 10.693 -2.758 -27.932 1.00 94.25 87 LEU A O 1
ATOM 671 N N . GLU A 1 88 ? 8.573 -2.094 -28.122 1.00 94.00 88 GLU A N 1
ATOM 672 C CA . GLU A 1 88 ? 8.860 -0.663 -27.949 1.00 94.00 88 GLU A CA 1
ATOM 673 C C . GLU A 1 88 ? 9.532 -0.365 -26.608 1.00 94.00 88 GLU A C 1
ATOM 675 O O . GLU A 1 88 ? 10.466 0.439 -26.542 1.00 94.00 88 GLU A O 1
ATOM 680 N N . PHE A 1 89 ? 9.070 -1.024 -25.541 1.00 94.56 89 PHE A N 1
ATOM 681 C CA . PHE A 1 89 ? 9.679 -0.890 -24.227 1.00 94.56 89 PHE A CA 1
ATOM 682 C C . PHE A 1 89 ? 11.136 -1.349 -24.260 1.00 94.56 89 PHE A C 1
ATOM 684 O O . PHE A 1 89 ? 12.004 -0.564 -23.898 1.00 94.56 89 PHE A O 1
ATOM 691 N N . PHE A 1 90 ? 11.416 -2.559 -24.752 1.00 92.31 90 PHE A N 1
ATOM 692 C CA . PHE A 1 90 ? 12.775 -3.102 -24.801 1.00 92.31 90 PHE A CA 1
ATOM 693 C C . PHE A 1 90 ? 13.688 -2.378 -25.799 1.00 92.31 90 PHE A C 1
ATOM 695 O O . PHE A 1 90 ? 14.889 -2.293 -25.567 1.00 92.31 90 PHE A O 1
ATOM 702 N N . ARG A 1 91 ? 13.137 -1.777 -26.862 1.00 91.69 91 ARG A N 1
ATOM 703 C CA . ARG A 1 91 ? 13.888 -0.891 -27.769 1.00 91.69 91 ARG A CA 1
ATOM 704 C C . ARG A 1 91 ? 14.391 0.362 -27.063 1.00 91.69 91 ARG A C 1
ATOM 706 O O . ARG A 1 91 ? 15.483 0.832 -27.359 1.00 91.69 91 ARG A O 1
ATOM 713 N N . ARG A 1 92 ? 13.582 0.923 -26.163 1.00 90.75 92 ARG A N 1
ATOM 714 C CA . ARG A 1 92 ? 13.943 2.119 -25.390 1.00 90.75 92 ARG A CA 1
ATOM 715 C C . ARG A 1 92 ? 14.743 1.781 -24.134 1.00 90.75 92 ARG A C 1
ATOM 717 O O . ARG A 1 92 ? 15.556 2.588 -23.700 1.00 90.75 92 ARG A O 1
ATOM 724 N N . PHE A 1 93 ? 14.475 0.616 -23.558 1.00 90.44 93 PHE A N 1
ATOM 725 C CA . PHE A 1 93 ? 15.038 0.125 -22.313 1.00 90.44 93 PHE A CA 1
ATOM 726 C C . PHE A 1 93 ? 15.511 -1.334 -22.488 1.00 90.44 93 PHE A C 1
ATOM 728 O O . PHE A 1 93 ? 14.799 -2.261 -22.088 1.00 90.44 93 PHE A O 1
ATOM 735 N N . PRO A 1 94 ? 16.717 -1.562 -23.046 1.00 88.88 94 PRO A N 1
ATOM 736 C CA . PRO A 1 94 ? 17.298 -2.900 -23.175 1.00 88.88 94 PRO A CA 1
ATOM 737 C C . PRO A 1 94 ? 17.617 -3.556 -21.809 1.00 88.88 94 PRO A C 1
ATOM 739 O O . PRO A 1 94 ? 18.094 -2.887 -20.894 1.00 88.88 94 PRO A O 1
ATOM 742 N N . PRO A 1 95 ? 17.420 -4.869 -21.625 1.00 82.12 95 PRO A N 1
ATOM 743 C CA . PRO A 1 95 ? 17.595 -5.528 -20.321 1.00 82.12 95 PRO A CA 1
ATOM 744 C C . PRO A 1 95 ? 19.042 -5.539 -19.792 1.00 82.12 95 PRO A C 1
ATOM 746 O O . PRO A 1 95 ? 19.243 -5.725 -18.598 1.00 82.12 95 PRO A O 1
ATOM 749 N N . SER A 1 96 ? 20.049 -5.292 -20.637 1.00 74.75 96 SER A N 1
ATOM 750 C CA . SER A 1 96 ? 21.453 -5.133 -20.220 1.00 74.75 96 SER A CA 1
ATOM 751 C C . SER A 1 96 ? 21.742 -3.815 -19.485 1.00 74.75 96 SER A C 1
ATOM 753 O O . SER A 1 96 ? 22.851 -3.615 -18.995 1.00 74.75 96 SER A O 1
ATOM 755 N N . GLY A 1 97 ? 20.772 -2.899 -19.416 1.00 66.75 97 GLY A N 1
ATOM 756 C CA . GLY A 1 97 ? 20.929 -1.621 -18.731 1.00 66.75 97 GLY A CA 1
ATOM 757 C C . GLY A 1 97 ? 21.041 -1.769 -17.211 1.00 66.75 97 GLY A C 1
ATOM 758 O O . GLY A 1 97 ? 20.368 -2.591 -16.588 1.00 66.75 97 GLY A O 1
ATOM 759 N N . SER A 1 98 ? 21.834 -0.899 -16.585 1.00 63.62 98 SER A N 1
ATOM 760 C CA . SER A 1 98 ? 22.066 -0.833 -15.131 1.00 63.62 98 SER A CA 1
ATOM 761 C C . SER A 1 98 ? 20.796 -0.694 -14.277 1.00 63.62 98 SER A C 1
ATOM 763 O O . SER A 1 98 ? 20.818 -1.013 -13.091 1.00 63.62 98 SER A O 1
ATOM 765 N N . TYR A 1 99 ? 19.663 -0.290 -14.855 1.00 67.31 99 TYR A N 1
ATOM 766 C CA . TYR A 1 99 ? 18.366 -0.229 -14.166 1.00 67.31 99 TYR A CA 1
ATOM 767 C C . TYR A 1 99 ? 17.666 -1.586 -13.989 1.00 67.31 99 TYR A C 1
ATOM 769 O O . TYR A 1 99 ? 16.685 -1.667 -13.245 1.00 67.31 99 TYR A O 1
ATOM 777 N N . ALA A 1 100 ? 18.112 -2.641 -14.680 1.00 57.03 100 ALA A N 1
ATOM 778 C CA . ALA A 1 100 ? 17.577 -3.992 -14.509 1.00 57.03 100 ALA A CA 1
ATOM 779 C C . ALA A 1 100 ? 18.035 -4.623 -13.178 1.00 57.03 100 ALA A C 1
ATOM 781 O O . ALA A 1 100 ? 17.347 -5.480 -12.624 1.00 57.03 100 ALA A O 1
ATOM 782 N N . MET A 1 101 ? 19.145 -4.138 -12.608 1.00 56.50 101 MET A N 1
ATOM 783 C CA . MET A 1 101 ? 19.760 -4.641 -11.375 1.00 56.50 101 MET A CA 1
ATOM 784 C C . MET A 1 101 ? 19.079 -4.095 -10.106 1.00 56.50 101 MET A C 1
ATOM 786 O O . MET A 1 101 ? 19.694 -3.420 -9.286 1.00 56.50 101 MET A O 1
ATOM 790 N N . GLY A 1 102 ? 17.789 -4.399 -9.933 1.00 55.03 102 GLY A N 1
ATOM 791 C CA . GLY A 1 102 ? 17.084 -4.246 -8.654 1.00 55.03 102 GLY A CA 1
ATOM 792 C C . GLY A 1 102 ? 16.999 -2.816 -8.083 1.00 55.03 102 GLY A C 1
ATOM 793 O O . GLY A 1 102 ? 17.381 -1.832 -8.716 1.00 55.03 102 GLY A O 1
ATOM 794 N N . PRO A 1 103 ? 16.424 -2.649 -6.880 1.00 52.12 103 PRO A N 1
ATOM 795 C CA . PRO A 1 103 ? 16.366 -1.355 -6.216 1.00 52.12 103 PRO A CA 1
ATOM 796 C C . PRO A 1 103 ? 17.746 -0.985 -5.651 1.00 52.12 103 PRO A C 1
ATOM 798 O O . PRO A 1 103 ? 18.033 -1.240 -4.483 1.00 52.12 103 PRO A O 1
ATOM 801 N N . GLN A 1 104 ? 18.596 -0.334 -6.447 1.00 49.88 104 GLN A N 1
ATOM 802 C CA . GLN A 1 104 ? 19.721 0.406 -5.883 1.00 49.88 104 GLN A CA 1
ATOM 803 C C . GLN A 1 104 ? 19.173 1.624 -5.133 1.00 49.88 104 GLN A C 1
ATOM 805 O O . GLN A 1 104 ? 18.609 2.548 -5.720 1.00 49.88 104 GLN A O 1
ATOM 810 N N . ARG A 1 105 ? 19.302 1.621 -3.801 1.00 44.78 105 ARG A N 1
ATOM 811 C CA . ARG A 1 105 ? 19.112 2.832 -2.994 1.00 44.78 105 ARG A CA 1
ATOM 812 C C . ARG A 1 105 ? 20.092 3.876 -3.546 1.00 44.78 105 ARG A C 1
ATOM 814 O O . ARG A 1 105 ? 21.284 3.573 -3.559 1.00 44.78 105 ARG A O 1
ATOM 821 N N . PRO A 1 106 ? 19.644 5.065 -3.996 1.00 49.62 106 PRO A N 1
ATOM 822 C CA . PRO A 1 106 ? 20.566 6.055 -4.535 1.00 49.62 106 PRO A CA 1
ATOM 823 C C . PRO A 1 106 ? 21.583 6.389 -3.444 1.00 49.62 106 PRO A C 1
ATOM 825 O O . PRO A 1 106 ? 21.202 6.851 -2.362 1.00 49.62 106 PRO A O 1
ATOM 828 N N . ALA A 1 107 ? 22.858 6.091 -3.700 1.00 46.19 107 ALA A N 1
ATOM 829 C CA . ALA A 1 107 ? 23.941 6.528 -2.838 1.00 46.19 107 ALA A CA 1
ATOM 830 C C . ALA A 1 107 ? 23.825 8.051 -2.716 1.00 46.19 107 ALA A C 1
ATOM 832 O O . ALA A 1 107 ? 23.679 8.759 -3.713 1.00 46.19 107 ALA A O 1
ATOM 833 N N . ARG A 1 108 ? 23.791 8.554 -1.481 1.00 48.91 108 ARG A N 1
ATOM 834 C CA . ARG A 1 108 ? 23.748 9.994 -1.225 1.00 48.91 108 ARG A CA 1
ATOM 835 C C . ARG A 1 108 ? 24.996 10.597 -1.883 1.00 48.91 108 ARG A C 1
ATOM 837 O O . ARG A 1 108 ? 26.083 10.146 -1.531 1.00 48.91 108 ARG A O 1
ATOM 844 N N . PRO A 1 109 ? 24.880 11.547 -2.827 1.00 53.62 109 PRO A N 1
ATOM 845 C CA . PRO A 1 109 ? 26.061 12.106 -3.467 1.00 53.62 109 PRO A CA 1
ATOM 846 C C . PRO A 1 109 ? 26.848 12.902 -2.421 1.00 53.62 109 PRO A C 1
ATOM 848 O O . PRO A 1 109 ? 26.411 13.957 -1.963 1.00 53.62 109 PRO A O 1
ATOM 851 N N . THR A 1 110 ? 27.985 12.356 -1.993 1.00 47.50 110 THR A N 1
ATOM 852 C CA . THR A 1 110 ? 28.977 13.029 -1.148 1.00 47.50 110 THR A CA 1
ATOM 853 C C . THR A 1 110 ? 29.962 13.725 -2.083 1.00 47.50 110 THR A C 1
ATOM 855 O O . THR A 1 110 ? 31.067 13.250 -2.302 1.00 47.50 110 THR A O 1
ATOM 858 N N . GLY A 1 111 ? 29.527 14.797 -2.738 1.00 57.81 111 GLY A N 1
ATOM 859 C CA . GLY A 1 111 ? 30.367 15.542 -3.673 1.00 57.81 111 GLY A CA 1
ATOM 860 C C . GLY A 1 111 ? 29.609 16.709 -4.287 1.00 57.81 111 GLY A C 1
ATOM 861 O O . GLY A 1 111 ? 28.427 16.584 -4.605 1.00 57.81 111 GLY A O 1
ATOM 862 N N . THR A 1 112 ? 30.270 17.856 -4.420 1.00 57.06 112 THR A N 1
ATOM 863 C CA . THR A 1 112 ? 29.762 18.995 -5.192 1.00 57.06 112 THR A CA 1
ATOM 864 C C . THR A 1 112 ? 29.657 18.578 -6.663 1.00 57.06 112 THR A C 1
ATOM 866 O O . THR A 1 112 ? 30.691 18.231 -7.239 1.00 57.06 112 THR A O 1
ATOM 869 N N . PRO A 1 113 ? 28.455 18.556 -7.268 1.00 56.97 113 PRO A N 1
ATOM 870 C CA . PRO A 1 113 ? 28.278 18.044 -8.624 1.00 56.97 113 PRO A CA 1
ATOM 871 C C . PRO A 1 113 ? 28.937 18.976 -9.645 1.00 56.97 113 PRO A C 1
ATOM 873 O O . PRO A 1 113 ? 28.848 20.202 -9.524 1.00 56.97 113 PRO A O 1
ATOM 876 N N . LYS A 1 114 ? 29.592 18.397 -10.657 1.00 63.56 114 LYS A N 1
ATOM 877 C CA . LYS A 1 114 ? 30.163 19.165 -11.773 1.00 63.56 114 LYS A CA 1
ATOM 878 C C . LYS A 1 114 ? 29.030 19.775 -12.619 1.00 63.56 114 LYS A C 1
ATOM 880 O O . LYS A 1 114 ? 27.981 19.152 -12.775 1.00 63.56 114 LYS A O 1
ATOM 885 N N . PRO A 1 115 ? 29.212 20.969 -13.210 1.00 59.47 115 PRO A N 1
ATOM 886 C CA . PRO A 1 115 ? 28.168 21.650 -13.988 1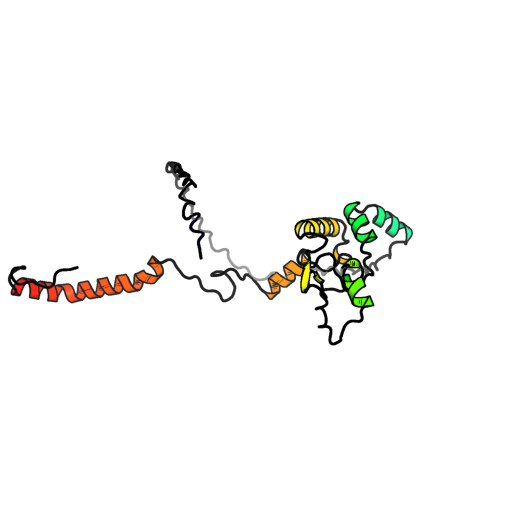.00 59.47 115 PRO A CA 1
ATOM 887 C C . PRO A 1 115 ? 27.668 20.857 -15.213 1.00 59.47 115 PRO A C 1
ATOM 889 O O . PRO A 1 115 ? 26.516 21.011 -15.612 1.00 59.47 115 PRO A O 1
ATOM 892 N N . GLU A 1 116 ? 28.478 19.959 -15.772 1.00 60.38 116 GLU A N 1
ATOM 893 C CA . GLU A 1 116 ? 28.070 19.065 -16.870 1.00 60.38 116 GLU A CA 1
ATOM 894 C C . GLU A 1 116 ? 27.148 17.926 -16.391 1.00 60.38 116 GLU A C 1
ATOM 896 O O . GLU A 1 116 ? 26.161 17.598 -17.051 1.00 60.38 116 GLU A O 1
ATOM 901 N N . GLU A 1 117 ? 27.394 17.387 -15.192 1.00 58.38 117 GLU A N 1
ATOM 902 C CA . GLU A 1 117 ? 26.531 16.386 -14.543 1.00 58.38 117 GLU A CA 1
ATOM 903 C C . GLU A 1 117 ? 25.172 16.988 -14.169 1.00 58.38 117 GLU A C 1
ATOM 905 O O . GLU A 1 117 ? 24.150 16.317 -14.237 1.00 58.38 117 GLU A O 1
ATOM 910 N N . ILE A 1 118 ? 25.143 18.279 -13.833 1.00 56.22 118 ILE A N 1
ATOM 911 C CA . ILE A 1 118 ? 23.930 19.045 -13.530 1.00 56.22 118 ILE A CA 1
ATOM 912 C C . ILE A 1 118 ? 23.007 19.097 -14.764 1.00 56.22 118 ILE A C 1
ATOM 914 O O . ILE A 1 118 ? 21.818 18.789 -14.664 1.00 56.22 118 ILE A O 1
ATOM 918 N N . LEU A 1 119 ? 23.530 19.426 -15.949 1.00 55.12 119 LEU A N 1
ATOM 919 C CA . LEU A 1 119 ? 22.714 19.529 -17.167 1.00 55.12 119 LEU A CA 1
ATOM 920 C C . LEU A 1 119 ? 22.236 18.163 -17.685 1.00 55.12 119 LEU A C 1
ATOM 922 O O . LEU A 1 119 ? 21.077 18.043 -18.089 1.00 55.12 119 LEU A O 1
ATOM 926 N N . LEU A 1 120 ? 23.068 17.121 -17.607 1.00 57.00 120 LEU A N 1
ATOM 927 C CA . LEU A 1 120 ? 22.669 15.746 -17.944 1.00 57.00 120 LEU A CA 1
ATOM 928 C C . LEU A 1 120 ? 21.623 15.207 -16.958 1.00 57.00 120 LEU A C 1
ATOM 930 O O . LEU A 1 120 ? 20.595 14.663 -17.373 1.00 57.00 120 LEU A O 1
ATOM 934 N N . ALA A 1 121 ? 21.794 15.496 -15.668 1.00 54.50 121 ALA A N 1
ATOM 935 C CA . ALA A 1 121 ? 20.841 15.144 -14.626 1.00 54.50 121 ALA A CA 1
ATOM 936 C C . ALA A 1 121 ? 19.548 15.973 -14.666 1.00 54.50 121 ALA A C 1
ATOM 938 O O . ALA A 1 121 ? 18.696 15.812 -13.801 1.00 54.50 121 ALA A O 1
ATOM 939 N N . CYS A 1 122 ? 19.334 16.862 -15.643 1.00 57.50 122 CYS A N 1
ATOM 940 C CA . CYS A 1 122 ? 18.004 17.421 -15.908 1.00 57.50 122 CYS A CA 1
ATOM 941 C C . CYS A 1 122 ? 17.111 16.455 -16.698 1.00 57.50 122 CYS A C 1
ATOM 943 O O . CYS A 1 122 ? 15.882 16.619 -16.690 1.00 57.50 122 CYS A O 1
ATOM 945 N N . THR A 1 123 ? 17.689 15.445 -17.354 1.00 65.00 123 THR A N 1
ATOM 946 C CA . THR A 1 123 ? 16.970 14.442 -18.144 1.00 65.00 123 THR A CA 1
ATOM 947 C C . THR A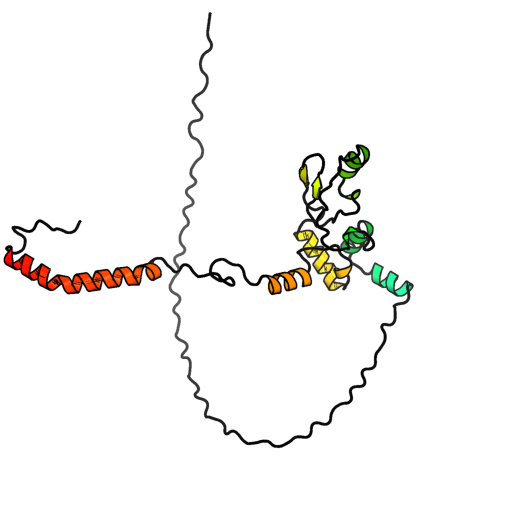 1 123 ? 17.105 13.062 -17.505 1.00 65.00 123 THR A C 1
ATOM 949 O O . THR A 1 123 ? 18.204 12.530 -17.445 1.00 65.00 123 THR A O 1
ATOM 952 N N . PRO A 1 124 ? 15.999 12.429 -17.072 1.00 70.56 124 PRO A N 1
ATOM 953 C CA . PRO A 1 124 ? 16.077 11.180 -16.315 1.00 70.56 124 PRO A CA 1
ATOM 954 C C . PRO A 1 124 ? 16.689 10.034 -17.132 1.00 70.56 124 PRO A C 1
ATOM 956 O O . PRO A 1 124 ? 17.242 9.110 -16.566 1.00 70.56 124 PRO A O 1
ATOM 959 N N . LEU A 1 125 ? 16.614 10.092 -18.465 1.00 73.88 125 LEU A N 1
ATOM 960 C CA . LEU A 1 125 ? 17.147 9.049 -19.342 1.00 73.88 125 LEU A CA 1
ATOM 961 C C . LEU A 1 125 ? 18.683 9.068 -19.454 1.00 73.88 125 LEU A C 1
ATOM 963 O O . LEU A 1 125 ? 19.255 8.068 -19.868 1.00 73.88 125 LEU A O 1
ATOM 967 N N . ALA A 1 126 ? 19.331 10.188 -19.116 1.00 73.44 126 ALA A N 1
ATOM 968 C CA . ALA A 1 126 ? 20.788 10.304 -19.149 1.00 73.44 126 ALA A CA 1
ATOM 969 C C . ALA A 1 126 ? 21.452 9.668 -17.916 1.00 73.44 126 ALA A C 1
ATOM 971 O O . ALA A 1 126 ? 22.622 9.297 -17.972 1.00 73.44 126 ALA A O 1
ATOM 972 N N . ASP A 1 127 ? 20.706 9.508 -16.821 1.00 72.62 127 ASP A N 1
ATOM 973 C CA . ASP A 1 127 ? 21.211 8.897 -15.598 1.00 72.62 127 ASP A CA 1
ATOM 974 C C . ASP A 1 127 ? 21.298 7.365 -15.772 1.00 72.62 127 ASP A C 1
ATOM 976 O O . ASP A 1 127 ? 20.266 6.707 -15.943 1.00 72.62 127 ASP A O 1
ATOM 980 N N . PRO A 1 128 ? 22.487 6.741 -15.662 1.00 72.00 128 PRO A N 1
ATOM 981 C CA . PRO A 1 128 ? 22.640 5.298 -15.872 1.00 72.00 128 PRO A CA 1
ATOM 982 C C . PRO A 1 128 ? 21.875 4.465 -14.829 1.00 72.00 128 PRO A C 1
ATOM 984 O O . PRO A 1 128 ? 21.426 3.354 -15.104 1.00 72.00 128 PRO A O 1
ATOM 987 N N . THR A 1 12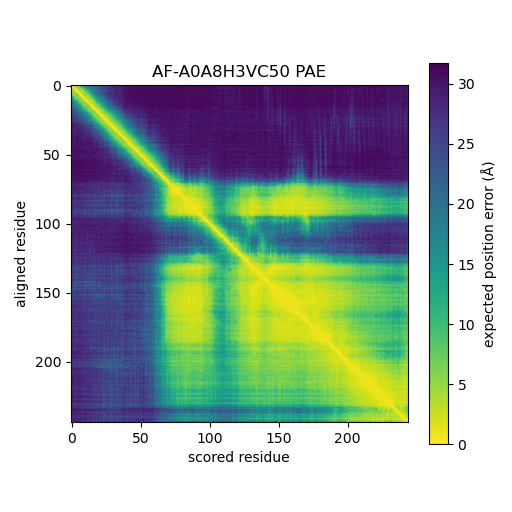9 ? 21.665 4.999 -13.626 1.00 76.56 129 THR A N 1
ATOM 988 C CA . THR A 1 129 ? 20.940 4.325 -12.534 1.00 76.56 129 THR A CA 1
ATOM 989 C C . THR A 1 129 ? 19.418 4.534 -12.610 1.00 76.56 129 THR A C 1
ATOM 991 O O . THR A 1 129 ? 18.675 4.040 -11.760 1.00 76.56 129 THR A O 1
ATOM 994 N N . TYR A 1 130 ? 18.907 5.282 -13.593 1.00 84.38 130 TYR A N 1
ATOM 995 C CA . TYR A 1 130 ? 17.489 5.630 -13.647 1.00 84.38 130 TYR A CA 1
ATOM 996 C C . TYR A 1 130 ? 16.599 4.456 -14.067 1.00 84.38 130 TYR A C 1
ATOM 998 O O . TYR A 1 130 ? 16.678 3.938 -15.178 1.00 84.38 130 TYR A O 1
ATOM 1006 N N . ASN A 1 131 ? 15.667 4.085 -13.186 1.00 89.75 131 ASN A N 1
ATOM 1007 C CA . ASN A 1 131 ? 14.622 3.110 -13.483 1.00 89.75 131 ASN A CA 1
ATOM 1008 C C . ASN A 1 131 ? 13.341 3.817 -13.984 1.00 89.75 131 ASN A C 1
ATOM 1010 O O . ASN A 1 131 ? 12.757 4.612 -13.238 1.00 89.75 131 ASN A O 1
ATOM 1014 N N . PRO A 1 132 ? 12.817 3.476 -15.181 1.00 92.06 132 PRO A N 1
ATOM 1015 C CA . PRO A 1 132 ? 11.649 4.143 -15.773 1.00 92.06 132 PRO A CA 1
ATOM 1016 C C . PRO A 1 132 ? 10.330 3.920 -15.010 1.00 92.06 132 PRO A C 1
ATOM 1018 O O . PRO A 1 132 ? 9.329 4.603 -15.261 1.00 92.06 132 PRO A O 1
ATOM 1021 N N . PHE A 1 133 ? 10.301 2.959 -14.086 1.00 93.44 133 PHE A N 1
ATOM 1022 C CA . PHE A 1 133 ? 9.145 2.627 -13.257 1.00 93.44 133 PHE A CA 1
ATOM 1023 C C . PHE A 1 133 ? 9.130 3.339 -11.903 1.00 93.44 133 PHE A C 1
ATOM 1025 O O . PHE A 1 133 ? 8.098 3.335 -11.223 1.00 93.44 133 PHE A O 1
ATOM 1032 N N . GLN A 1 134 ? 10.238 3.964 -11.507 1.00 92.06 134 GLN A N 1
ATOM 1033 C CA . GLN A 1 134 ? 10.344 4.676 -10.241 1.00 92.06 134 GLN A CA 1
ATOM 1034 C C . GLN A 1 134 ? 10.229 6.188 -10.435 1.00 92.06 134 GLN A C 1
ATOM 1036 O O . GLN A 1 134 ? 10.531 6.746 -11.490 1.00 92.06 134 GLN A O 1
ATOM 1041 N N . THR A 1 135 ? 9.743 6.863 -9.396 1.00 92.44 135 THR A N 1
ATOM 1042 C CA . THR A 1 135 ? 9.825 8.320 -9.313 1.00 92.44 135 THR A CA 1
ATOM 1043 C C . THR A 1 135 ? 11.279 8.724 -9.175 1.00 92.44 135 THR A C 1
ATOM 1045 O O . THR A 1 135 ? 12.012 8.126 -8.389 1.00 92.44 135 THR A O 1
ATOM 1048 N N . TRP A 1 136 ? 11.668 9.784 -9.864 1.00 89.00 136 TRP A N 1
ATOM 1049 C CA . TRP A 1 136 ? 13.032 10.289 -9.817 1.00 89.00 136 TRP A CA 1
ATOM 1050 C C . TRP A 1 136 ? 13.049 11.716 -9.297 1.00 89.00 136 TRP A C 1
ATOM 1052 O O . TRP A 1 136 ? 12.168 12.519 -9.611 1.00 89.00 136 TRP A O 1
ATOM 1062 N N . LYS A 1 137 ? 14.028 12.016 -8.448 1.00 87.88 137 LYS A N 1
ATOM 1063 C CA . LYS A 1 137 ? 14.187 13.333 -7.844 1.00 87.88 137 LYS A CA 1
ATOM 1064 C C . LYS A 1 137 ? 15.218 14.103 -8.647 1.00 87.88 137 LYS A C 1
ATOM 1066 O O . LYS A 1 137 ? 16.357 13.667 -8.741 1.00 87.88 137 LYS A O 1
ATOM 1071 N N . ASN A 1 138 ? 14.824 15.258 -9.169 1.00 86.44 138 ASN A N 1
ATOM 1072 C CA . ASN A 1 138 ? 15.765 16.128 -9.856 1.00 86.44 138 ASN A CA 1
ATOM 1073 C C . ASN A 1 138 ? 16.790 16.672 -8.838 1.00 86.44 138 ASN A C 1
ATOM 1075 O O . ASN A 1 138 ? 16.363 17.266 -7.840 1.00 86.44 138 ASN A O 1
ATOM 1079 N N . PRO A 1 139 ? 18.105 16.491 -9.060 1.00 83.00 139 PRO A N 1
ATOM 1080 C CA . PRO A 1 139 ? 19.125 16.905 -8.098 1.00 83.00 139 PRO A CA 1
ATOM 1081 C C . PRO A 1 139 ? 19.245 18.427 -7.955 1.00 83.00 139 PRO A C 1
ATOM 1083 O O . PRO A 1 139 ? 19.573 18.900 -6.874 1.00 83.00 139 PRO A O 1
ATOM 1086 N N . ILE A 1 140 ? 18.916 19.193 -8.999 1.00 81.88 140 ILE A N 1
ATOM 1087 C CA . ILE A 1 140 ? 18.991 20.662 -9.011 1.00 81.88 140 ILE A CA 1
ATOM 1088 C C . ILE A 1 140 ? 17.768 21.270 -8.341 1.00 81.88 140 ILE A C 1
ATOM 1090 O O . ILE A 1 140 ? 17.864 22.047 -7.399 1.00 81.88 140 ILE A O 1
ATOM 1094 N N . THR A 1 141 ? 16.583 20.932 -8.856 1.00 86.69 141 THR A N 1
ATOM 1095 C CA . THR A 1 141 ? 15.333 21.566 -8.409 1.00 86.69 141 THR A CA 1
ATOM 1096 C C . THR A 1 141 ? 14.786 20.930 -7.135 1.00 86.69 141 THR A C 1
ATOM 1098 O O . THR A 1 141 ? 13.860 21.465 -6.529 1.00 86.69 141 THR A O 1
ATOM 1101 N N . GLY A 1 142 ? 15.284 19.748 -6.757 1.00 86.69 142 GLY A N 1
ATOM 1102 C CA . GLY A 1 142 ? 14.796 18.962 -5.626 1.00 86.69 142 GLY A CA 1
ATOM 1103 C C . GLY A 1 142 ? 13.377 18.407 -5.799 1.00 86.69 142 GLY A C 1
ATOM 1104 O O . GLY A 1 142 ? 12.882 17.719 -4.903 1.00 86.69 142 GLY A O 1
ATOM 1105 N N . ARG A 1 143 ? 12.710 18.685 -6.928 1.00 89.50 143 ARG A N 1
ATOM 1106 C CA . ARG A 1 143 ? 11.336 18.257 -7.205 1.00 89.50 143 ARG A CA 1
ATOM 1107 C C . ARG A 1 143 ? 11.306 16.802 -7.663 1.00 89.50 143 ARG A C 1
ATOM 1109 O O . ARG A 1 143 ? 12.134 16.363 -8.462 1.00 89.50 143 ARG A O 1
ATOM 1116 N N . TRP A 1 144 ? 10.310 16.065 -7.185 1.00 91.88 144 TRP A N 1
ATOM 1117 C CA . TRP A 1 144 ? 10.038 14.706 -7.641 1.00 91.88 144 TRP A CA 1
ATOM 1118 C C . TRP A 1 144 ? 9.311 14.734 -8.979 1.00 91.88 144 TRP A C 1
ATOM 1120 O O . TRP A 1 144 ? 8.283 15.394 -9.124 1.00 91.88 144 TRP A O 1
ATOM 1130 N N . ARG A 1 145 ? 9.832 13.987 -9.947 1.00 91.38 145 ARG A N 1
ATOM 1131 C CA . ARG A 1 145 ? 9.150 13.705 -11.204 1.00 91.38 145 ARG A CA 1
ATOM 1132 C C . ARG A 1 145 ? 8.386 12.383 -11.100 1.00 91.38 145 ARG A C 1
ATOM 1134 O O . ARG A 1 145 ? 8.883 11.436 -10.477 1.00 91.38 145 ARG A O 1
ATOM 1141 N N . PRO A 1 146 ? 7.189 12.298 -11.706 1.00 93.00 146 PRO A N 1
ATOM 1142 C CA . PRO A 1 146 ? 6.475 11.034 -11.812 1.00 93.00 146 PRO A CA 1
ATOM 1143 C C . PRO A 1 146 ? 7.298 10.021 -12.628 1.00 93.00 146 PRO A C 1
ATOM 1145 O O . PRO A 1 146 ? 8.140 10.424 -13.435 1.00 93.00 146 PRO A O 1
ATOM 1148 N N . PRO A 1 147 ? 7.066 8.710 -12.444 1.00 94.12 147 PRO A N 1
ATOM 1149 C CA . PRO A 1 147 ? 7.704 7.697 -13.278 1.00 94.12 147 PRO A CA 1
ATOM 1150 C C . PRO A 1 147 ? 7.266 7.856 -14.739 1.00 94.12 147 PRO A C 1
ATOM 1152 O O . PRO A 1 147 ? 6.131 8.259 -15.010 1.00 94.12 147 PRO A O 1
ATOM 1155 N N . MET A 1 148 ? 8.128 7.479 -15.687 1.00 93.12 148 MET A N 1
ATOM 1156 C CA . MET A 1 148 ? 7.803 7.532 -17.121 1.00 93.12 148 MET A CA 1
ATOM 1157 C C . MET A 1 148 ? 6.617 6.633 -17.485 1.0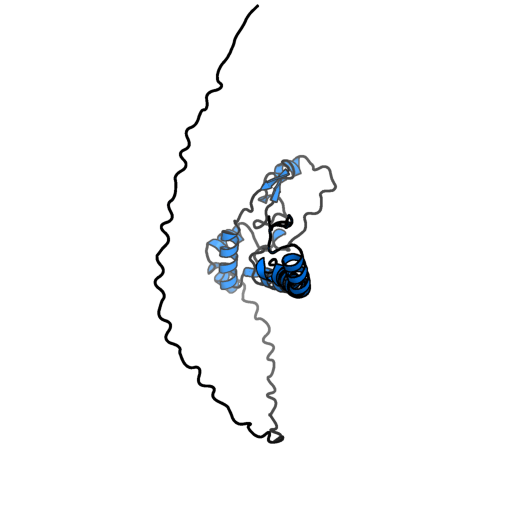0 93.12 148 MET A C 1
ATOM 1159 O O . MET A 1 148 ? 5.799 6.975 -18.343 1.00 93.12 148 MET A O 1
ATOM 1163 N N . PHE A 1 149 ? 6.495 5.491 -16.805 1.00 95.19 149 PHE A N 1
ATOM 1164 C CA . PHE A 1 149 ? 5.322 4.630 -16.893 1.00 95.19 149 PHE A CA 1
ATOM 1165 C C . PHE A 1 149 ? 4.532 4.708 -15.592 1.00 95.19 149 PHE A C 1
ATOM 1167 O O . PHE A 1 149 ? 5.048 4.401 -14.519 1.00 95.19 149 PHE A O 1
ATOM 1174 N N . SER A 1 150 ? 3.253 5.072 -15.684 1.00 96.50 150 SER A N 1
ATOM 1175 C CA . SER A 1 150 ? 2.344 5.076 -14.536 1.00 96.50 150 SER A CA 1
ATOM 1176 C C . SER A 1 150 ? 2.141 3.666 -13.972 1.00 96.50 150 SER A C 1
ATOM 1178 O O . SER A 1 150 ? 2.290 2.673 -14.683 1.00 96.50 150 SER A O 1
ATOM 1180 N N . LEU A 1 151 ? 1.717 3.554 -12.708 1.00 96.88 151 LEU A N 1
ATOM 1181 C CA . LEU A 1 151 ? 1.486 2.258 -12.048 1.00 96.88 151 LEU A CA 1
ATOM 1182 C C . LEU A 1 151 ? 0.498 1.348 -12.801 1.00 96.88 151 LEU A C 1
ATOM 1184 O O . LEU A 1 151 ? 0.586 0.125 -12.675 1.00 96.88 151 LEU A O 1
ATOM 1188 N N . ARG A 1 152 ? -0.433 1.931 -13.572 1.00 97.50 152 ARG A N 1
ATOM 1189 C CA . ARG A 1 152 ? -1.326 1.189 -14.470 1.00 97.50 152 ARG A CA 1
ATOM 1190 C C . ARG A 1 152 ? -0.546 0.599 -15.648 1.00 97.50 152 ARG A C 1
ATOM 1192 O O . ARG A 1 152 ? -0.602 -0.609 -15.843 1.00 97.50 152 ARG A O 1
ATOM 1199 N N . ARG A 1 153 ? 0.212 1.425 -16.382 1.00 97.25 153 ARG A N 1
ATOM 1200 C CA . ARG A 1 153 ? 1.035 0.978 -17.524 1.00 97.25 153 ARG A CA 1
ATOM 1201 C C . ARG A 1 153 ? 2.085 -0.046 -17.099 1.00 97.25 153 ARG A C 1
ATOM 1203 O O . ARG A 1 153 ? 2.295 -1.024 -17.801 1.00 97.25 153 ARG A O 1
ATOM 1210 N N . GLN A 1 154 ? 2.681 0.130 -15.919 1.00 96.44 154 GLN A N 1
ATOM 1211 C CA . GLN A 1 154 ? 3.571 -0.863 -15.313 1.00 96.44 154 GLN A CA 1
ATOM 1212 C C . GLN A 1 154 ? 2.864 -2.210 -15.137 1.00 96.44 154 GLN A C 1
ATOM 1214 O O . GLN A 1 154 ? 3.390 -3.235 -15.545 1.00 96.44 154 GLN A O 1
ATOM 1219 N N . ALA A 1 155 ? 1.654 -2.224 -14.568 1.00 97.44 155 ALA A N 1
ATOM 1220 C CA . ALA A 1 155 ? 0.900 -3.461 -14.382 1.00 97.44 155 ALA A CA 1
ATOM 1221 C C . ALA A 1 155 ? 0.484 -4.114 -15.713 1.00 97.44 155 ALA A C 1
ATOM 1223 O O . ALA A 1 155 ? 0.471 -5.337 -15.801 1.00 97.44 155 ALA A O 1
ATOM 1224 N N . GLU A 1 156 ? 0.162 -3.325 -16.741 1.00 97.44 156 GLU A N 1
ATOM 1225 C CA . GLU A 1 156 ? -0.116 -3.830 -18.092 1.00 97.44 156 GLU A CA 1
ATOM 1226 C C . GLU A 1 156 ? 1.126 -4.464 -18.732 1.00 97.44 156 GLU A C 1
ATOM 1228 O O . GLU A 1 156 ? 1.028 -5.567 -19.266 1.00 97.44 156 GLU A O 1
ATOM 1233 N N . LEU A 1 157 ? 2.291 -3.811 -18.632 1.00 96.69 157 LEU A N 1
ATOM 1234 C CA . LEU A 1 157 ? 3.568 -4.352 -19.110 1.00 96.69 157 LEU A CA 1
ATOM 1235 C C . LEU A 1 157 ? 3.936 -5.638 -18.372 1.00 96.69 157 LEU A C 1
ATOM 1237 O O . LEU A 1 157 ? 4.231 -6.631 -19.023 1.00 96.69 157 LEU A O 1
ATOM 1241 N N . VAL A 1 158 ? 3.837 -5.651 -17.039 1.00 97.12 158 VAL A N 1
ATOM 1242 C CA . VAL A 1 158 ? 4.099 -6.845 -16.221 1.00 97.12 158 VAL A CA 1
ATOM 1243 C C . VAL A 1 158 ? 3.134 -7.974 -16.576 1.00 97.12 158 VAL A C 1
ATOM 1245 O O . VAL A 1 158 ? 3.566 -9.108 -16.726 1.00 97.12 158 VAL A O 1
ATOM 1248 N N . LYS A 1 159 ? 1.839 -7.687 -16.765 1.00 97.25 159 LYS A N 1
ATOM 1249 C CA . LYS A 1 159 ? 0.854 -8.702 -17.167 1.00 97.25 159 LYS A CA 1
ATOM 1250 C C . LYS A 1 159 ? 1.211 -9.317 -18.520 1.00 97.25 159 LYS A C 1
ATOM 1252 O O . LYS A 1 159 ? 1.209 -10.533 -18.647 1.00 97.25 159 LYS A O 1
ATOM 1257 N N . LYS A 1 160 ? 1.538 -8.487 -19.517 1.00 96.81 160 LYS A N 1
ATOM 1258 C CA . LYS A 1 160 ? 1.982 -8.979 -20.825 1.00 96.81 160 LYS A CA 1
ATOM 1259 C C . LYS A 1 160 ? 3.271 -9.785 -20.678 1.00 96.81 160 LYS A C 1
ATOM 1261 O O . LYS A 1 160 ? 3.319 -10.912 -21.135 1.00 96.81 160 LYS A O 1
ATOM 1266 N N . ALA A 1 161 ? 4.276 -9.260 -19.988 1.00 95.88 161 ALA A N 1
ATOM 1267 C CA . ALA A 1 161 ? 5.559 -9.934 -19.831 1.00 95.88 161 ALA A CA 1
ATOM 1268 C C . ALA A 1 161 ? 5.428 -11.291 -19.126 1.00 95.88 161 ALA A C 1
ATOM 1270 O O . ALA A 1 161 ? 6.072 -12.243 -19.543 1.00 95.88 161 ALA A O 1
ATOM 1271 N N . MET A 1 162 ? 4.542 -11.406 -18.132 1.00 95.94 162 MET A N 1
ATOM 1272 C CA . MET A 1 162 ? 4.211 -12.680 -17.487 1.00 95.94 162 MET A CA 1
ATOM 1273 C C . MET A 1 162 ? 3.613 -13.696 -18.462 1.00 95.94 162 MET A C 1
ATOM 1275 O O . MET A 1 162 ? 4.026 -14.848 -18.450 1.00 95.94 162 MET A O 1
ATOM 1279 N N . ASN A 1 163 ? 2.681 -13.277 -19.323 1.00 95.94 163 ASN A N 1
ATOM 1280 C CA . ASN A 1 163 ? 2.063 -14.174 -20.304 1.00 95.94 163 ASN A CA 1
ATOM 1281 C C . ASN A 1 163 ? 3.081 -14.740 -21.310 1.00 95.94 163 ASN A C 1
ATOM 1283 O O . ASN A 1 163 ? 2.898 -15.853 -21.786 1.00 95.94 163 ASN A O 1
ATOM 1287 N N . TYR A 1 164 ? 4.131 -13.976 -21.627 1.00 94.56 164 TYR A N 1
ATOM 1288 C CA . TYR A 1 164 ? 5.199 -14.376 -22.552 1.00 94.56 164 TYR A CA 1
ATOM 1289 C C . TYR A 1 164 ? 6.472 -14.868 -21.834 1.00 94.56 164 TYR A C 1
ATOM 1291 O O . TYR A 1 164 ? 7.488 -15.072 -22.487 1.00 94.56 164 TYR A O 1
ATOM 1299 N N . GLY A 1 165 ? 6.462 -15.017 -20.503 1.00 92.94 165 GLY A N 1
ATOM 1300 C CA . GLY A 1 165 ? 7.622 -15.486 -19.729 1.00 92.94 165 GLY A CA 1
ATOM 1301 C C . GLY A 1 165 ? 8.824 -14.528 -19.670 1.00 92.94 165 GLY A C 1
ATOM 1302 O O . GLY A 1 165 ? 9.879 -14.903 -19.181 1.00 92.94 165 GLY A O 1
ATOM 1303 N N . VAL A 1 166 ? 8.686 -13.276 -20.116 1.00 93.81 166 VAL A N 1
ATOM 1304 C CA . VAL A 1 166 ? 9.771 -12.270 -20.178 1.00 93.81 166 VAL A CA 1
ATOM 1305 C C . VAL A 1 166 ? 9.739 -11.272 -19.017 1.00 93.81 166 VAL A C 1
ATOM 1307 O O . VAL A 1 166 ? 10.264 -10.162 -19.110 1.00 93.81 166 VAL A O 1
ATOM 1310 N N . ALA A 1 167 ? 9.071 -11.623 -17.917 1.00 92.56 167 ALA A N 1
ATOM 1311 C CA . ALA A 1 167 ? 8.904 -10.727 -16.775 1.00 92.56 167 ALA A CA 1
ATOM 1312 C C . ALA A 1 167 ? 10.237 -10.390 -16.089 1.00 92.56 167 ALA A C 1
ATOM 1314 O O . ALA A 1 167 ? 10.410 -9.265 -15.633 1.00 92.56 167 ALA A O 1
ATOM 1315 N N . GLU A 1 168 ? 11.189 -11.317 -16.057 1.00 90.75 168 GLU A N 1
ATOM 1316 C CA . GLU A 1 168 ? 12.506 -11.117 -15.435 1.00 90.75 168 GLU A CA 1
ATOM 1317 C C . GLU A 1 168 ? 13.359 -10.063 -16.153 1.00 90.75 168 GLU A C 1
ATOM 1319 O O . GLU A 1 168 ? 14.180 -9.400 -15.528 1.00 90.75 168 GLU A O 1
ATOM 1324 N N . LEU A 1 169 ? 13.117 -9.853 -17.452 1.00 91.56 169 LEU A N 1
ATOM 1325 C CA . LEU A 1 169 ? 13.823 -8.858 -18.264 1.00 91.56 169 LEU A CA 1
ATOM 1326 C C . LEU A 1 169 ? 13.378 -7.418 -17.968 1.00 91.56 169 LEU A C 1
ATOM 1328 O O . LEU A 1 169 ? 14.018 -6.463 -18.410 1.00 91.56 169 LEU A O 1
ATOM 1332 N N . LEU A 1 170 ? 12.252 -7.234 -17.272 1.00 92.56 170 LEU A N 1
ATOM 1333 C CA . LEU A 1 170 ? 11.768 -5.907 -16.916 1.00 92.56 170 LEU A CA 1
ATOM 1334 C C . LEU A 1 170 ? 12.510 -5.357 -15.687 1.00 92.56 170 LEU A C 1
ATOM 1336 O O . LEU A 1 170 ? 12.794 -6.102 -14.749 1.00 92.56 170 LEU A O 1
ATOM 1340 N N . PRO A 1 171 ? 12.719 -4.026 -15.613 1.00 92.19 171 PRO A N 1
ATOM 1341 C CA . PRO A 1 171 ? 13.228 -3.397 -14.403 1.00 92.19 171 PRO A CA 1
ATOM 1342 C C . PRO A 1 171 ? 12.356 -3.707 -13.180 1.00 92.19 171 PRO A C 1
ATOM 1344 O O . PRO A 1 171 ? 11.141 -3.907 -13.281 1.00 92.19 171 PRO A O 1
ATOM 1347 N N . HIS A 1 172 ? 12.965 -3.665 -11.994 1.00 90.56 172 HIS A N 1
ATOM 1348 C CA . HIS A 1 172 ? 12.266 -3.933 -10.739 1.00 90.56 172 HIS A CA 1
ATOM 1349 C C . HIS A 1 172 ? 11.024 -3.038 -10.560 1.00 90.56 172 HIS A C 1
ATOM 1351 O O . HIS A 1 172 ? 11.109 -1.808 -10.646 1.00 90.56 172 HIS A O 1
ATOM 1357 N N . THR A 1 173 ? 9.877 -3.652 -10.231 1.00 93.00 173 THR A N 1
ATOM 1358 C CA . THR A 1 173 ? 8.639 -2.941 -9.874 1.00 93.00 173 THR A CA 1
ATOM 1359 C C . THR A 1 173 ? 7.912 -3.559 -8.687 1.00 93.00 173 THR A C 1
ATOM 1361 O O . THR A 1 173 ? 7.866 -4.774 -8.513 1.00 93.00 173 THR A O 1
ATOM 1364 N N . ASN A 1 174 ? 7.160 -2.718 -7.971 1.00 92.88 174 ASN A N 1
ATOM 1365 C CA . ASN A 1 174 ? 6.163 -3.150 -6.981 1.00 92.88 174 ASN A CA 1
ATOM 1366 C C . ASN A 1 174 ? 4.973 -3.913 -7.599 1.00 92.88 174 ASN A C 1
ATOM 1368 O O . ASN A 1 174 ? 4.071 -4.359 -6.883 1.00 92.88 174 ASN A O 1
ATOM 1372 N N . LYS A 1 175 ? 4.878 -3.974 -8.934 1.00 95.88 175 LYS A N 1
ATOM 1373 C CA . LYS A 1 175 ? 3.776 -4.634 -9.641 1.00 95.88 175 LYS A CA 1
ATOM 1374 C C . LYS A 1 175 ? 4.081 -6.089 -9.985 1.00 95.88 175 LYS A C 1
ATOM 1376 O O . LYS A 1 175 ? 3.111 -6.809 -10.238 1.00 95.88 175 LYS A O 1
ATOM 1381 N N . MET A 1 176 ? 5.338 -6.517 -9.886 1.00 95.12 176 MET A N 1
ATOM 1382 C CA . MET A 1 176 ? 5.746 -7.909 -10.061 1.00 95.12 176 MET A CA 1
ATOM 1383 C C . MET A 1 176 ? 5.040 -8.854 -9.079 1.00 95.12 176 MET A C 1
ATOM 1385 O O . MET A 1 176 ? 4.847 -8.484 -7.916 1.00 95.12 176 MET A O 1
ATOM 1389 N N . PRO A 1 177 ? 4.636 -10.060 -9.517 1.00 94.88 177 PRO A N 1
ATOM 1390 C CA . PRO A 1 177 ? 3.956 -11.016 -8.651 1.00 94.88 177 PRO A CA 1
ATOM 1391 C C . PRO A 1 177 ? 4.862 -11.539 -7.528 1.00 94.88 177 PRO A C 1
ATOM 1393 O O . PRO A 1 177 ? 4.421 -11.529 -6.382 1.00 94.88 177 PRO A O 1
ATOM 1396 N N . TRP A 1 178 ? 6.127 -11.879 -7.803 1.00 93.50 178 TRP A N 1
ATOM 1397 C CA . TRP A 1 178 ? 7.065 -12.362 -6.776 1.00 93.50 178 TRP A CA 1
ATOM 1398 C C . TRP A 1 178 ? 7.381 -11.292 -5.726 1.00 93.50 178 TRP A C 1
ATOM 1400 O O . TRP A 1 178 ? 7.302 -11.564 -4.537 1.00 93.50 178 TRP A O 1
ATOM 1410 N N . VAL A 1 179 ? 7.604 -10.037 -6.139 1.00 94.38 179 VAL A N 1
ATOM 1411 C CA . VAL A 1 179 ? 7.817 -8.914 -5.202 1.00 94.38 179 VAL A CA 1
ATOM 1412 C C . VAL A 1 179 ? 6.600 -8.713 -4.293 1.00 94.38 179 VAL A C 1
ATOM 1414 O O . VAL A 1 179 ? 6.736 -8.407 -3.109 1.00 94.38 179 VAL A O 1
ATOM 1417 N N . LYS A 1 180 ? 5.381 -8.881 -4.823 1.00 95.00 180 LYS A N 1
ATOM 1418 C CA . LYS A 1 180 ? 4.151 -8.794 -4.021 1.00 95.00 180 LYS A CA 1
ATOM 1419 C C . LYS A 1 180 ? 3.992 -9.970 -3.062 1.00 95.00 180 LYS A C 1
ATOM 1421 O O . LYS A 1 180 ? 3.501 -9.744 -1.958 1.00 95.00 180 LYS A O 1
ATOM 1426 N N . ALA A 1 181 ? 4.344 -11.179 -3.498 1.00 95.69 181 ALA A N 1
ATOM 1427 C CA . ALA A 1 181 ? 4.293 -12.390 -2.685 1.00 95.69 181 ALA A CA 1
ATOM 1428 C C . ALA A 1 181 ? 5.291 -12.292 -1.527 1.00 95.69 181 ALA A C 1
ATOM 1430 O O . ALA A 1 181 ? 4.860 -12.265 -0.378 1.00 95.69 181 ALA A O 1
ATOM 1431 N N . GLN A 1 182 ? 6.563 -12.024 -1.832 1.00 95.88 182 GLN A N 1
ATOM 1432 C CA . GLN A 1 182 ? 7.626 -11.801 -0.851 1.00 95.88 182 GLN A CA 1
ATOM 1433 C C . GLN A 1 182 ? 7.229 -10.733 0.175 1.00 95.88 182 GLN A C 1
ATOM 1435 O O . GLN A 1 182 ? 7.268 -10.957 1.380 1.00 95.88 182 GLN A O 1
ATOM 1440 N N . LYS A 1 183 ? 6.733 -9.575 -0.281 1.00 95.19 183 LYS A N 1
ATOM 1441 C CA . LYS A 1 183 ? 6.289 -8.513 0.632 1.00 95.19 183 LYS A CA 1
ATOM 1442 C C . LYS A 1 183 ? 5.126 -8.946 1.531 1.00 95.19 183 LYS A C 1
ATOM 1444 O O . LYS A 1 183 ? 5.011 -8.463 2.656 1.00 95.19 183 LYS A O 1
ATOM 1449 N N . ARG A 1 184 ? 4.221 -9.792 1.032 1.00 95.31 184 ARG A N 1
ATOM 1450 C CA . ARG A 1 184 ? 3.090 -10.314 1.809 1.00 95.31 184 ARG A CA 1
ATOM 1451 C C . ARG A 1 184 ? 3.552 -11.344 2.836 1.00 95.31 184 ARG A C 1
ATOM 1453 O O . ARG A 1 184 ? 3.012 -11.336 3.936 1.00 95.31 184 ARG A O 1
ATOM 1460 N N . GLU A 1 185 ? 4.526 -12.174 2.489 1.00 95.94 185 GLU A N 1
ATOM 1461 C CA . GLU A 1 185 ? 5.145 -13.153 3.386 1.00 95.94 185 GLU A CA 1
ATOM 1462 C C . GLU A 1 185 ? 5.928 -12.456 4.504 1.00 95.94 185 GLU A C 1
ATOM 1464 O O . GLU A 1 185 ? 5.689 -12.726 5.676 1.00 95.94 185 GLU A O 1
ATOM 1469 N N . GLU A 1 186 ? 6.772 -11.480 4.162 1.00 95.56 186 GLU A N 1
ATOM 1470 C CA . GLU A 1 186 ? 7.585 -10.731 5.129 1.00 95.56 186 GLU A CA 1
ATOM 1471 C C . GLU A 1 186 ? 6.743 -9.868 6.081 1.00 95.56 186 GLU A C 1
ATOM 1473 O O . GLU A 1 186 ? 7.040 -9.760 7.268 1.00 95.56 186 GLU A O 1
ATOM 1478 N N . GLN A 1 187 ? 5.718 -9.183 5.559 1.00 93.75 187 GLN A N 1
ATOM 1479 C CA . GLN A 1 187 ? 5.009 -8.136 6.308 1.00 93.75 187 GLN A CA 1
ATOM 1480 C C . GLN A 1 187 ? 3.632 -8.561 6.828 1.00 93.75 187 GLN A C 1
ATOM 1482 O O . GLN A 1 187 ? 3.085 -7.889 7.706 1.00 93.75 187 GLN A O 1
ATOM 1487 N N . GLY A 1 188 ? 3.038 -9.618 6.271 1.00 94.25 188 GLY A N 1
ATOM 1488 C CA . GLY A 1 188 ? 1.688 -10.069 6.602 1.00 94.25 188 GLY A CA 1
ATOM 1489 C C . GLY A 1 188 ? 0.579 -9.041 6.319 1.00 94.25 188 GLY A C 1
ATOM 1490 O O . GLY A 1 188 ? 0.747 -8.050 5.599 1.00 94.25 188 GLY A O 1
ATOM 1491 N N . LEU A 1 189 ? -0.606 -9.278 6.897 1.00 95.12 189 LEU A N 1
ATOM 1492 C CA . LEU A 1 189 ? -1.714 -8.320 6.867 1.00 95.12 189 LEU A CA 1
ATOM 1493 C C . LEU A 1 189 ? -1.461 -7.214 7.897 1.00 95.12 189 LEU A C 1
ATOM 1495 O O . LEU A 1 189 ? -1.270 -7.491 9.075 1.00 95.12 189 LEU A O 1
ATOM 1499 N N . ARG A 1 190 ? -1.516 -5.951 7.467 1.00 94.19 190 ARG A N 1
ATOM 1500 C CA . ARG A 1 190 ? -1.230 -4.776 8.319 1.00 94.19 190 ARG A CA 1
ATOM 1501 C C . ARG A 1 190 ? -2.410 -3.811 8.447 1.00 94.19 190 ARG A C 1
ATOM 1503 O O . ARG A 1 190 ? -2.238 -2.632 8.741 1.00 94.19 190 ARG A O 1
ATOM 1510 N N . VAL A 1 191 ? -3.622 -4.293 8.177 1.00 96.38 191 VAL A N 1
ATOM 1511 C CA . VAL A 1 191 ? -4.847 -3.490 8.297 1.00 96.38 191 VAL A CA 1
ATOM 1512 C C . VAL A 1 191 ? -5.140 -3.231 9.774 1.00 96.38 191 VAL A C 1
ATOM 1514 O O . VAL A 1 191 ? -5.068 -4.143 10.593 1.00 96.38 191 VAL A O 1
ATOM 1517 N N . LYS A 1 192 ? -5.483 -1.991 10.139 1.00 95.38 192 LYS A N 1
ATOM 1518 C CA . LYS A 1 192 ? -5.737 -1.639 11.542 1.00 95.38 192 LYS A CA 1
ATOM 1519 C C . LYS A 1 192 ? -6.872 -2.493 12.121 1.00 95.38 192 LYS A C 1
ATOM 1521 O O . LYS A 1 192 ? -7.962 -2.544 11.561 1.00 95.38 192 LYS A O 1
ATOM 1526 N N . GLY A 1 193 ? -6.615 -3.132 13.261 1.00 94.81 193 GLY A N 1
ATOM 1527 C CA . GLY A 1 193 ? -7.559 -3.998 13.971 1.00 94.81 193 GLY A CA 1
ATOM 1528 C C . GLY A 1 193 ? -7.484 -5.482 13.598 1.00 94.81 193 GLY A C 1
ATOM 1529 O O . GLY A 1 193 ? -7.637 -6.302 14.493 1.00 94.81 193 GLY A O 1
ATOM 1530 N N . THR A 1 194 ? -7.230 -5.828 12.331 1.00 95.44 194 THR A N 1
ATOM 1531 C CA . THR A 1 194 ? -7.153 -7.229 11.851 1.00 95.44 194 THR A CA 1
ATOM 1532 C C . THR A 1 194 ? -5.745 -7.674 11.462 1.00 95.44 194 THR A C 1
ATOM 1534 O O . THR A 1 194 ? -5.539 -8.836 11.125 1.00 95.44 194 THR A O 1
ATOM 1537 N N . GLY A 1 195 ? -4.791 -6.748 11.416 1.00 95.00 195 GLY A N 1
ATOM 1538 C CA . GLY A 1 195 ? -3.409 -7.033 11.072 1.00 95.00 195 GLY A CA 1
ATOM 1539 C C . GLY A 1 195 ? -2.667 -7.788 12.170 1.00 95.00 195 GLY A C 1
ATOM 1540 O O . GLY A 1 195 ? -3.093 -7.819 13.325 1.00 95.00 195 GLY A O 1
ATOM 1541 N N . VAL A 1 196 ? -1.531 -8.379 11.805 1.00 93.62 196 VAL A N 1
ATOM 1542 C CA . VAL A 1 196 ? -0.655 -9.079 12.750 1.00 93.62 196 VAL A CA 1
ATOM 1543 C C . VAL A 1 196 ? -0.213 -8.097 13.841 1.00 93.62 196 VAL A C 1
ATOM 1545 O O . VAL A 1 196 ? 0.297 -7.019 13.541 1.00 93.62 196 VAL A O 1
ATOM 1548 N N . GLY A 1 197 ? -0.458 -8.449 15.105 1.00 93.12 197 GLY A N 1
ATOM 1549 C CA . GLY A 1 197 ? -0.144 -7.607 16.268 1.00 93.12 197 GLY A CA 1
ATOM 1550 C C . GLY A 1 197 ? -1.137 -6.470 16.550 1.00 93.12 197 GLY A C 1
ATOM 1551 O O . GLY A 1 197 ? -0.963 -5.740 17.524 1.00 93.12 197 GLY A O 1
ATOM 1552 N N . GLU A 1 198 ? -2.191 -6.309 15.747 1.00 96.62 198 GLU A N 1
ATOM 1553 C CA . GLU A 1 198 ? -3.223 -5.295 15.968 1.00 96.62 198 GLU A CA 1
ATOM 1554 C C . GLU A 1 198 ? -4.400 -5.831 16.790 1.00 96.62 198 GLU A C 1
ATOM 1556 O O . GLU A 1 198 ? -4.746 -7.009 16.740 1.00 96.62 198 GLU A O 1
ATOM 1561 N N . LYS A 1 199 ? -5.056 -4.938 17.543 1.00 95.62 199 LYS A N 1
ATOM 1562 C CA . LYS A 1 199 ? -6.237 -5.274 18.350 1.00 95.62 199 LYS A CA 1
ATOM 1563 C C . LYS A 1 199 ? -7.460 -4.491 17.894 1.00 95.62 199 LYS A C 1
ATOM 1565 O O . LYS A 1 199 ? -7.418 -3.272 17.719 1.00 95.62 199 LYS A O 1
ATOM 1570 N N . VAL A 1 200 ? -8.585 -5.190 17.758 1.00 96.81 200 VAL A N 1
ATOM 1571 C CA . VAL A 1 200 ? -9.879 -4.586 17.424 1.00 96.81 200 VAL A CA 1
ATOM 1572 C C . VAL A 1 200 ? -10.340 -3.660 18.554 1.00 96.81 200 VAL A C 1
ATOM 1574 O O . VAL A 1 200 ? -10.345 -4.031 19.727 1.00 96.81 200 VAL A O 1
ATOM 1577 N N . LYS A 1 201 ? -10.776 -2.445 18.198 1.00 96.81 201 LYS A N 1
ATOM 1578 C CA . LYS A 1 201 ? -11.254 -1.433 19.158 1.00 96.81 201 LYS A CA 1
ATOM 1579 C C . LYS A 1 201 ? -12.521 -1.858 19.914 1.00 96.81 201 LYS A C 1
ATOM 1581 O O . LYS A 1 201 ? -12.701 -1.461 21.060 1.00 96.81 201 LYS A O 1
ATOM 1586 N N . GLY A 1 202 ? -13.406 -2.615 19.272 1.00 96.38 202 GLY A N 1
ATOM 1587 C CA . GLY A 1 202 ? -14.737 -2.951 19.787 1.00 96.38 202 GLY A CA 1
ATOM 1588 C C . GLY A 1 202 ? -15.743 -1.801 19.652 1.00 96.38 202 GLY A C 1
ATOM 1589 O O . GLY A 1 202 ? -15.391 -0.609 19.643 1.00 96.38 202 GLY A O 1
ATOM 1590 N N . LYS A 1 203 ? -17.028 -2.146 19.534 1.00 97.88 203 LYS A N 1
ATOM 1591 C CA . LYS A 1 203 ? -18.117 -1.163 19.427 1.00 97.88 203 LYS A CA 1
ATOM 1592 C C . LYS A 1 203 ? -18.263 -0.380 20.736 1.00 97.88 203 LYS A C 1
ATOM 1594 O O . LYS A 1 203 ? -17.831 -0.801 21.807 1.00 97.88 203 LYS A O 1
ATOM 1599 N N . ALA A 1 204 ? -18.874 0.804 20.669 1.00 97.38 204 ALA A N 1
ATOM 1600 C CA . ALA A 1 204 ? -19.024 1.665 21.848 1.00 97.38 204 ALA A CA 1
ATOM 1601 C C . ALA A 1 204 ? -19.815 0.998 22.991 1.00 97.38 204 ALA A C 1
ATOM 1603 O O . ALA A 1 204 ? -19.480 1.182 24.162 1.00 97.38 204 ALA A O 1
ATOM 1604 N N . TRP A 1 205 ? -20.835 0.199 22.665 1.00 96.31 205 TRP A N 1
ATOM 1605 C CA . TRP A 1 205 ? -21.621 -0.523 23.663 1.00 96.31 205 TRP A CA 1
ATOM 1606 C C . TRP A 1 205 ? -20.818 -1.675 24.285 1.00 96.31 205 TRP A C 1
ATOM 1608 O O . TRP A 1 205 ? -20.745 -1.731 25.503 1.00 96.31 205 TRP A O 1
ATOM 1618 N N . GLU A 1 206 ? -20.110 -2.494 23.499 1.00 96.56 206 GLU A N 1
ATOM 1619 C CA . GLU A 1 206 ? -19.238 -3.580 23.998 1.00 96.56 206 GLU A CA 1
ATOM 1620 C C . GLU A 1 206 ? -18.226 -3.062 25.029 1.00 96.56 206 GLU A C 1
ATOM 1622 O O . GLU A 1 206 ? -18.071 -3.627 26.111 1.00 96.56 206 GLU A O 1
ATOM 1627 N N . ARG A 1 207 ? -17.604 -1.913 24.732 1.00 96.69 207 ARG A N 1
ATOM 1628 C CA . ARG A 1 207 ? -16.638 -1.264 25.628 1.00 96.69 207 ARG A CA 1
ATOM 1629 C C . ARG A 1 207 ? -17.252 -0.746 26.931 1.00 96.69 207 ARG A C 1
ATOM 1631 O O . ARG A 1 207 ? -16.549 -0.652 27.930 1.00 96.69 207 ARG A O 1
ATOM 1638 N N . THR A 1 208 ? -18.537 -0.386 26.939 1.00 97.44 208 THR A N 1
ATOM 1639 C CA . THR A 1 208 ? -19.205 0.233 28.101 1.00 97.44 208 THR A CA 1
ATOM 1640 C C . THR A 1 208 ? -20.127 -0.712 28.869 1.00 97.44 208 THR A C 1
ATOM 1642 O O . THR A 1 208 ? -20.513 -0.379 29.989 1.00 97.44 208 THR A O 1
ATOM 1645 N N . VAL A 1 209 ? -20.456 -1.892 28.328 1.00 97.56 209 VAL A N 1
ATOM 1646 C CA . VAL A 1 209 ? -21.365 -2.879 28.943 1.00 97.56 209 VAL A CA 1
ATOM 1647 C C . VAL A 1 209 ? -20.942 -3.226 30.366 1.00 97.56 209 VAL A C 1
ATOM 1649 O O . VAL A 1 209 ? -21.769 -3.129 31.267 1.00 97.56 209 VAL A O 1
ATOM 1652 N N . LYS A 1 210 ? -19.659 -3.535 30.597 1.00 97.12 210 LYS A N 1
ATOM 1653 C CA . LYS A 1 210 ? -19.154 -3.861 31.943 1.00 97.12 210 LYS A CA 1
ATOM 1654 C C . LYS A 1 210 ? -19.413 -2.724 32.939 1.00 97.12 210 LYS A C 1
ATOM 1656 O O . LYS A 1 210 ? -19.978 -2.951 34.002 1.00 97.12 210 LYS A O 1
ATOM 1661 N N . GLY A 1 211 ? -19.103 -1.485 32.552 1.00 97.56 211 GLY A N 1
ATOM 1662 C CA . GLY A 1 211 ? -19.353 -0.310 33.393 1.00 97.56 211 GLY A CA 1
ATOM 1663 C C . GLY A 1 211 ? -20.842 -0.025 33.624 1.00 97.56 211 GLY A C 1
ATOM 1664 O O . GLY A 1 211 ? -21.227 0.404 34.708 1.00 97.56 211 GLY A O 1
ATOM 1665 N N . ARG A 1 212 ? -21.705 -0.276 32.630 1.00 97.50 212 ARG A N 1
ATOM 1666 C CA . ARG A 1 212 ? -23.165 -0.126 32.774 1.00 97.50 212 ARG A CA 1
ATOM 1667 C C . ARG A 1 212 ? -23.760 -1.184 33.704 1.00 97.50 212 ARG A C 1
ATOM 1669 O O . ARG A 1 212 ? -24.616 -0.847 34.519 1.00 97.50 212 ARG A O 1
ATOM 1676 N N . LEU A 1 213 ? -23.309 -2.433 33.596 1.00 98.25 213 LEU A N 1
ATOM 1677 C CA . LEU A 1 213 ? -23.759 -3.528 34.456 1.00 98.25 213 LEU A CA 1
ATOM 1678 C C . LEU A 1 213 ? -23.351 -3.301 35.912 1.00 98.25 213 LEU A C 1
ATOM 1680 O O . LEU A 1 213 ? -24.188 -3.463 36.794 1.00 98.25 213 LEU A O 1
ATOM 1684 N N . GLU A 1 214 ? -22.128 -2.834 36.160 1.00 98.25 214 GLU A N 1
ATOM 1685 C CA . GLU A 1 214 ? -21.665 -2.542 37.521 1.00 98.25 214 GLU A CA 1
ATOM 1686 C C . GLU A 1 214 ? -22.473 -1.409 38.172 1.00 98.25 214 GLU A C 1
ATOM 1688 O O . GLU A 1 214 ? -22.924 -1.527 39.309 1.00 98.25 214 GLU A O 1
ATOM 1693 N N . LYS A 1 215 ? -22.773 -0.342 37.417 1.00 97.75 215 LYS A N 1
ATOM 1694 C CA . LYS A 1 215 ? -23.668 0.730 37.886 1.00 97.75 215 LYS A CA 1
ATOM 1695 C C . LYS A 1 215 ? -25.055 0.200 38.250 1.00 97.75 215 LYS A C 1
ATOM 1697 O O . LYS A 1 215 ? -25.602 0.593 39.277 1.00 97.75 215 LYS A O 1
ATOM 1702 N N . ARG A 1 216 ? -25.615 -0.702 37.434 1.00 98.25 216 ARG A N 1
ATOM 1703 C CA . ARG A 1 216 ? -26.911 -1.337 37.714 1.00 98.25 216 ARG A CA 1
ATOM 1704 C C . ARG A 1 216 ? -26.844 -2.213 38.968 1.00 98.25 216 ARG A C 1
ATOM 1706 O O . ARG A 1 216 ? -27.730 -2.114 39.808 1.00 98.25 216 ARG A O 1
ATOM 1713 N N . ARG A 1 217 ? -25.790 -3.023 39.118 1.00 98.44 217 ARG A N 1
ATOM 1714 C CA . ARG A 1 217 ? -25.561 -3.866 40.301 1.00 98.44 217 ARG A CA 1
ATOM 1715 C C . ARG A 1 217 ? -25.504 -3.025 41.573 1.00 98.44 217 ARG A C 1
ATOM 1717 O O . ARG A 1 217 ? -26.240 -3.298 42.515 1.00 98.44 217 ARG A O 1
ATOM 1724 N N . ARG A 1 218 ? -24.686 -1.971 41.572 1.00 98.25 218 ARG A N 1
ATOM 1725 C CA . ARG A 1 218 ? -24.546 -1.054 42.706 1.00 98.25 218 ARG A CA 1
ATOM 1726 C C . ARG A 1 218 ? -25.865 -0.368 43.062 1.00 98.25 218 ARG A C 1
ATOM 1728 O O . ARG A 1 218 ? -26.232 -0.351 44.231 1.00 98.25 218 ARG A O 1
ATOM 1735 N N . ALA A 1 219 ? -26.607 0.118 42.065 1.00 97.88 219 ALA A N 1
ATOM 1736 C CA . ALA A 1 219 ? -27.912 0.734 42.290 1.00 97.88 219 ALA A CA 1
ATOM 1737 C C . ALA A 1 219 ? -28.910 -0.237 42.943 1.00 97.88 219 ALA A C 1
ATOM 1739 O O . ALA A 1 219 ? -29.613 0.156 43.866 1.00 97.88 219 ALA A O 1
ATOM 1740 N N . MET A 1 220 ? -28.940 -1.508 42.524 1.00 98.06 220 MET A N 1
ATOM 1741 C CA . MET A 1 220 ? -29.813 -2.520 43.137 1.00 98.06 220 MET A CA 1
ATOM 1742 C C . MET A 1 220 ? -29.421 -2.844 44.582 1.00 98.06 220 MET A C 1
ATOM 1744 O O . MET A 1 220 ? -30.300 -3.026 45.416 1.00 98.06 220 MET A O 1
ATOM 1748 N N . LEU A 1 221 ? -28.123 -2.879 44.897 1.00 98.19 221 LEU A N 1
ATOM 1749 C CA . LEU A 1 221 ? -27.645 -3.098 46.268 1.00 98.19 221 LEU A CA 1
ATOM 1750 C C . LEU A 1 221 ? -27.941 -1.904 47.190 1.00 98.19 221 LEU A C 1
ATOM 1752 O O . LEU A 1 221 ? -28.256 -2.088 48.363 1.00 98.19 221 LEU A O 1
ATOM 1756 N N . GLU A 1 222 ? -27.848 -0.678 46.674 1.00 97.50 222 GLU A N 1
ATOM 1757 C CA . GLU A 1 222 ? -28.131 0.549 47.431 1.00 97.50 222 GLU A CA 1
ATOM 1758 C C . GLU A 1 222 ? -29.642 0.862 47.512 1.00 97.50 222 GLU A C 1
ATOM 1760 O O . GLU A 1 222 ? -30.075 1.579 48.420 1.00 97.50 222 GLU A O 1
ATOM 1765 N N . MET A 1 223 ? -30.462 0.286 46.622 1.00 97.44 223 MET A N 1
ATOM 1766 C CA . MET A 1 223 ? -31.907 0.530 46.526 1.00 97.44 223 MET A CA 1
ATOM 1767 C C . MET A 1 223 ? -32.665 0.301 47.847 1.00 97.44 223 MET A C 1
ATOM 1769 O O . MET A 1 223 ? -33.416 1.201 48.227 1.00 97.44 223 MET A O 1
ATOM 1773 N N . PRO A 1 224 ? -32.490 -0.809 48.600 1.00 97.94 224 PRO A N 1
ATOM 1774 C CA . PRO A 1 224 ? -33.238 -1.027 49.840 1.00 97.94 224 PRO A CA 1
ATOM 1775 C C . PRO A 1 224 ? -32.989 0.068 50.883 1.00 97.94 224 PRO A C 1
ATOM 1777 O O . PRO A 1 224 ? -33.932 0.574 51.492 1.00 97.94 224 PRO A O 1
ATOM 1780 N N . LYS A 1 225 ? -31.728 0.492 51.036 1.00 96.50 225 LYS A N 1
ATOM 1781 C CA . LYS A 1 225 ? -31.341 1.574 51.955 1.00 96.50 225 LYS A CA 1
ATOM 1782 C C . LYS A 1 225 ? -31.966 2.902 51.533 1.00 96.50 225 LYS A C 1
ATOM 1784 O O . LYS A 1 225 ? -32.470 3.650 52.368 1.00 96.50 225 LYS A O 1
ATOM 1789 N N . LEU A 1 226 ? -31.968 3.182 50.230 1.00 94.94 226 LEU A N 1
ATOM 1790 C CA . LEU A 1 226 ? -32.552 4.399 49.677 1.00 94.94 226 LEU A CA 1
ATOM 1791 C C . LEU A 1 226 ? -34.075 4.444 49.879 1.00 94.94 226 LEU A C 1
ATOM 1793 O O . LEU A 1 226 ? -34.607 5.475 50.286 1.00 94.94 226 LEU A O 1
ATOM 1797 N N . VAL A 1 227 ? -34.765 3.318 49.676 1.00 94.75 227 VAL A N 1
ATOM 1798 C CA . VAL A 1 227 ? -36.211 3.187 49.921 1.00 94.75 227 VAL A CA 1
ATOM 1799 C C . VAL A 1 227 ? -36.542 3.364 51.405 1.00 94.75 227 VAL A C 1
ATOM 1801 O O . VAL A 1 227 ? -37.481 4.090 51.727 1.00 94.75 227 VAL A O 1
ATOM 1804 N N . GLN A 1 228 ? -35.772 2.759 52.318 1.00 95.00 228 GLN A N 1
ATOM 1805 C CA . GLN A 1 228 ? -35.943 2.958 53.765 1.00 95.00 228 GLN A CA 1
ATOM 1806 C C . GLN A 1 228 ? -35.807 4.436 54.144 1.00 95.00 228 GLN A C 1
ATOM 1808 O O . GLN A 1 228 ? -36.684 4.985 54.810 1.00 95.00 228 GLN A O 1
ATOM 1813 N N . GLN A 1 229 ? -34.754 5.100 53.659 1.00 92.62 229 GLN A N 1
ATOM 1814 C CA . GLN A 1 229 ? -34.527 6.518 53.921 1.00 92.62 229 GLN A CA 1
ATOM 1815 C C . GLN A 1 229 ? -35.649 7.395 53.346 1.00 92.62 229 GLN A C 1
ATOM 1817 O O . GLN A 1 229 ? -36.074 8.352 53.989 1.00 92.62 229 GLN A O 1
ATOM 1822 N N . TRP A 1 230 ? -36.153 7.074 52.153 1.00 93.56 230 TRP A N 1
ATOM 1823 C CA . TRP A 1 230 ? -37.263 7.795 51.529 1.00 93.56 230 TRP A CA 1
ATOM 1824 C C . TRP A 1 230 ? -38.576 7.650 52.316 1.00 93.56 230 TRP A C 1
ATOM 1826 O O . TRP A 1 230 ? -39.268 8.647 52.537 1.00 93.56 230 TRP A O 1
ATOM 1836 N N . LYS A 1 231 ? -38.882 6.440 52.807 1.00 92.62 231 LYS A N 1
ATOM 1837 C CA . LYS A 1 231 ? -40.049 6.174 53.663 1.00 92.62 231 LYS A CA 1
ATOM 1838 C C . LYS A 1 231 ? -39.957 6.916 54.999 1.00 92.62 231 LYS A C 1
ATOM 1840 O O . LYS A 1 231 ? -40.884 7.642 55.345 1.00 92.62 231 LYS A O 1
ATOM 1845 N N . GLN A 1 232 ? -38.825 6.803 55.705 1.00 91.50 232 GLN A N 1
ATOM 1846 C CA . GLN A 1 232 ? -38.594 7.469 56.999 1.00 91.50 232 GLN A CA 1
ATOM 1847 C C . GLN A 1 232 ? -38.739 8.994 56.915 1.00 91.50 232 GLN A C 1
ATOM 1849 O O . GLN A 1 232 ? -39.217 9.633 57.843 1.00 91.50 232 GLN A O 1
ATOM 1854 N N . ARG A 1 233 ? -38.345 9.589 55.786 1.00 90.19 233 ARG A N 1
ATOM 1855 C CA . ARG A 1 233 ? -38.355 11.043 55.570 1.00 90.19 233 ARG A CA 1
ATOM 1856 C C . ARG A 1 233 ? -39.702 11.583 55.068 1.00 90.19 233 ARG A C 1
ATOM 1858 O O . ARG A 1 233 ? -39.787 12.762 54.727 1.00 90.19 233 ARG A O 1
ATOM 1865 N N . GLY A 1 234 ? -40.733 10.736 54.991 1.00 89.81 234 GLY A N 1
ATOM 1866 C CA . GLY A 1 234 ? -42.106 11.139 54.676 1.00 89.81 234 GLY A CA 1
ATOM 1867 C C . GLY A 1 234 ? -42.451 11.154 53.185 1.00 89.81 234 GLY A C 1
ATOM 1868 O O . GLY A 1 234 ? -43.061 12.114 52.718 1.00 89.81 234 GLY A O 1
ATOM 1869 N N . HIS A 1 235 ? -42.059 10.117 52.434 1.00 88.62 235 HIS A N 1
ATOM 1870 C CA . HIS A 1 235 ? -42.511 9.872 51.050 1.00 88.62 235 HIS A CA 1
ATOM 1871 C C . HIS A 1 235 ? -42.313 11.068 50.098 1.00 88.62 235 HIS A C 1
ATOM 1873 O O . HIS A 1 235 ? -43.164 11.383 49.273 1.00 88.62 235 HIS A O 1
ATOM 1879 N N . GLY A 1 236 ? -41.181 11.766 50.217 1.00 81.81 236 GLY A N 1
ATOM 1880 C CA . GLY A 1 236 ? -40.805 12.839 49.291 1.00 81.81 236 GLY A CA 1
ATOM 1881 C C . GLY A 1 236 ? -40.990 14.269 49.802 1.00 81.81 236 GLY A C 1
ATOM 1882 O O . GLY A 1 236 ? -40.356 15.159 49.243 1.00 81.81 236 GLY A O 1
ATOM 1883 N N . ARG A 1 237 ? -41.731 14.517 50.897 1.00 84.00 237 ARG A N 1
ATOM 1884 C CA . ARG A 1 237 ? -41.935 15.891 51.418 1.00 84.00 237 ARG A CA 1
ATOM 1885 C C . ARG A 1 237 ? -40.631 16.598 51.824 1.00 84.00 237 ARG A C 1
ATOM 1887 O O . ARG A 1 237 ? -40.504 17.801 51.640 1.00 84.00 237 ARG A O 1
ATOM 1894 N N . GLY A 1 238 ? -39.644 15.853 52.331 1.00 83.69 238 GLY A N 1
ATOM 1895 C CA . GLY A 1 238 ? -38.313 16.360 52.702 1.00 83.69 238 GLY A CA 1
ATOM 1896 C C . GLY A 1 238 ? -37.168 15.892 51.792 1.00 83.69 238 GLY A C 1
ATOM 1897 O O . GLY A 1 238 ? -36.003 15.930 52.206 1.00 83.69 238 GLY A O 1
ATOM 1898 N N . TRP A 1 239 ? -37.470 15.376 50.594 1.00 90.25 239 TRP A N 1
ATOM 1899 C CA . TRP A 1 239 ? -36.467 14.791 49.701 1.00 90.25 239 TRP A CA 1
ATOM 1900 C C . TRP A 1 239 ? -35.862 15.842 48.765 1.00 90.25 239 TRP A C 1
ATOM 1902 O O . TRP A 1 239 ? -36.546 16.412 47.923 1.00 90.25 239 TRP A O 1
ATOM 1912 N N . LYS A 1 240 ? -34.552 16.084 48.898 1.00 88.81 240 LYS A N 1
ATOM 1913 C CA . LYS A 1 240 ? -33.800 17.049 48.070 1.00 88.81 240 LYS A CA 1
ATOM 1914 C C . LYS A 1 240 ? -32.888 16.386 47.024 1.00 88.81 240 LYS A C 1
ATOM 1916 O O . LYS A 1 240 ? -32.287 17.079 46.212 1.00 88.81 240 LYS A O 1
ATOM 1921 N N . LYS A 1 241 ? -32.755 15.052 47.040 1.00 89.44 241 LYS A N 1
ATOM 1922 C CA . LYS A 1 241 ? -31.830 14.284 46.182 1.00 89.44 241 LYS A CA 1
ATOM 1923 C C . LYS A 1 241 ? -32.542 13.735 44.940 1.00 89.44 241 LYS A C 1
ATOM 1925 O O . LYS A 1 241 ? -32.662 12.522 44.777 1.00 89.44 241 LYS A O 1
ATOM 1930 N N . TRP A 1 242 ? -33.073 14.621 44.107 1.00 89.50 242 TRP A N 1
ATOM 1931 C CA . TRP A 1 242 ? -33.705 14.228 42.845 1.00 89.50 242 TRP A CA 1
ATOM 1932 C C . TRP A 1 242 ? -32.649 13.906 41.775 1.00 89.50 242 TRP A C 1
ATOM 1934 O O . TRP A 1 242 ? -31.583 14.532 41.781 1.00 89.50 242 TRP A O 1
ATOM 1944 N N . PRO A 1 243 ? -32.907 12.932 40.878 1.00 93.00 243 PRO A N 1
ATOM 1945 C CA . PRO A 1 243 ? -32.084 12.737 39.689 1.00 93.00 243 PRO A CA 1
ATOM 1946 C C . PRO A 1 243 ? -32.029 14.030 38.868 1.00 93.00 243 PRO A C 1
ATOM 1948 O O . PRO A 1 243 ? -33.004 14.780 38.835 1.00 93.00 243 PRO A O 1
ATOM 1951 N N . LYS A 1 244 ? -30.885 14.284 38.235 1.00 88.75 244 LYS A N 1
ATOM 1952 C CA . LYS A 1 244 ? -30.685 15.404 37.310 1.00 88.75 244 LYS A CA 1
ATOM 1953 C C . LYS A 1 244 ? -30.789 14.928 35.871 1.00 88.75 244 LYS A C 1
ATOM 1955 O O . LYS A 1 244 ? -30.381 13.768 35.628 1.00 88.75 244 LYS A O 1
#

InterPro domains:
  IPR037507 Large ribosomal subunit protein mL59 [PTHR28041] (66-244)
  IPR040922 Large ribosomal subunit protein mL59 domain [PF18126] (85-232)

Mean predicted aligned error: 17.41 Å

Foldseek 3Di:
DDDDDDDDPDPDDDDDDPPPPPDDDPDDDDDDDDDDDDDDDDDDDDDDDDDDDDDDDPPPPPPPPDPPPDDPVVVVVLVVPADVLLVVVCVLPPLPALQLVADDPPDDPPDDDDPVVLVLLVDLSSDSNRAQQDWDARPVVRDIDHRVADPVSVLVNCVSCVVSVNNSSHGDDPNHPVVVVVCCVVQPDDPACPTDPHHNPDDPCVVCVVVVVVVVVVCVVCVVVVVVVCVVCPNPPPDPDDDD

Sequence (244 aa):
MSAIAAASRDALRCLKKDHWTVRKPVISPARWTARSIATTTLPPSEFRPHESVSIPLPEERIETTLPVSPSSHTAIELGKTLPPTLLEFFRRFPPSGSYAMGPQRPARPTGTPKPEEILLACTPLADPTYNPFQTWKNPITGRWRPPMFSLRRQAELVKKAMNYGVAELLPHTNKMPWVKAQKREEQGLRVKGTGVGEKVKGKAWERTVKGRLEKRRRAMLEMPKLVQQWKQRGHGRGWKKWPK

Nearest PDB structures (foldseek):
  6ywy-assembly1_b  TM=8.402E-01  e=1.392E-12  Neurospora crassa
  5mrc-assembly1_b  TM=7.369E-01  e=1.445E-05  Saccharomyces cerevisiae

pLDDT: mean 75.9, std 21.06, range [37.19, 98.44]

Secondary structure (DSSP, 8-state):
------------------------------------------------------PPP-----------PPPHHHHHHHHHTS-HHHHHHHHHS-TTSGGGS---PPPP--SPPPHHHHHHTTSGGG-TT--TTS-EE-TTT-PEEPPSS-HHHHHHHHHHHHHTT-GGGSPP-TTSHHHHHHHHHHH----TTTSTT------HHHHHHHHHHHHHHHHHHHHHHHHHHHHHTTTTTT------

Organism: Venturia inaequalis (NCBI:txid5025)